Protein 6G7W (pdb70)

Nearest PDB structures (foldseek):
  6g7w-assembly1_A  TM=1.003E+00  e=2.546E-78  Homo sapiens
  6gc1-assembly3_C  TM=9.969E-01  e=1.675E-70  Homo sapiens
  6gc1-assembly2_B  TM=1.000E+00  e=5.732E-70  Homo sapiens
  6gc1-assembly1_A  TM=9.989E-01  e=3.665E-70  Homo sapiens
  6gc1-assembly4_D  TM=9.970E-01  e=3.875E-70  Homo sapiens

Structure (mmCIF, N/CA/C/O backbone):
data_6G7W
#
_entry.id   6G7W
#
_cell.length_a   52.631
_cell.length_b   46.491
_cell.length_c   70.302
_cell.angle_alpha   90.000
_cell.angle_beta   102.900
_cell.angle_gamma   90.000
#
_symmetry.space_group_name_H-M   'P 1 21 1'
#
loop_
_entity.id
_entity.type
_entity.pdbx_description
1 polymer 'NHL repeat-containing protein 2'
2 water water
#
loop_
_atom_site.group_PDB
_atom_site.id
_atom_site.type_symbol
_atom_site.label_atom_id
_atom_site.label_alt_id
_atom_site.label_comp_id
_atom_site.label_asym_id
_atom_site.label_entity_id
_atom_site.label_seq_id
_atom_site.pdbx_PDB_ins_code
_atom_site.Cartn_x
_atom_site.Cartn_y
_atom_site.Cartn_z
_atom_site.occupancy
_atom_site.B_iso_or_equiv
_atom_site.auth_seq_id
_atom_site.auth_comp_id
_atom_site.auth_asym_id
_atom_site.auth_atom_id
_atom_site.pdbx_PDB_model_num
ATOM 1 N N . HIS A 1 7 ? 32.519 43.413 12.342 1.00 67.52 219 HIS A N 1
ATOM 2 C CA . HIS A 1 7 ? 31.470 43.516 11.327 1.00 62.32 219 HIS A CA 1
ATOM 3 C C . HIS A 1 7 ? 31.995 43.055 9.977 1.00 57.37 219 HIS A C 1
ATOM 4 O O . HIS A 1 7 ? 31.391 43.340 8.942 1.00 62.68 219 HIS A O 1
ATOM 6 N N . MET A 1 8 ? 33.121 42.336 9.995 1.00 68.49 220 MET A N 1
ATOM 7 C CA . MET A 1 8 ? 33.786 41.919 8.768 1.00 57.41 220 MET A CA 1
ATOM 8 C C . MET A 1 8 ? 33.470 40.490 8.348 1.00 48.01 220 MET A C 1
ATOM 9 O O . MET A 1 8 ? 33.704 40.149 7.185 1.00 47.03 220 MET A O 1
ATOM 14 N N . SER A 1 9 ? 32.940 39.649 9.238 1.00 32.45 221 SER A N 1
ATOM 15 C CA . SER A 1 9 ? 32.461 38.349 8.789 1.00 26.33 221 SER A CA 1
ATOM 16 C C . SER A 1 9 ? 31.261 38.536 7.866 1.00 25.60 221 SER A C 1
ATOM 17 O O . SER A 1 9 ? 30.441 39.432 8.083 1.00 32.14 221 SER A O 1
ATOM 20 N N . PRO A 1 10 ? 31.115 37.687 6.845 1.00 19.53 222 PRO A N 1
ATOM 21 C CA . PRO A 1 10 ? 29.876 37.713 6.050 1.00 20.76 222 PRO A CA 1
ATOM 22 C C . PRO A 1 10 ? 28.663 37.251 6.823 1.00 18.47 222 PRO A C 1
ATOM 23 O O . PRO A 1 10 ? 27.538 37.489 6.371 1.00 17.01 222 PRO A O 1
ATOM 27 N N . LEU A 1 11 ? 28.858 36.610 7.974 1.00 15.36 223 LEU A N 1
ATOM 28 C CA . LEU A 1 11 ? 27.770 36.175 8.834 1.00 12.87 223 LEU A CA 1
ATOM 29 C C . LEU A 1 11 ? 27.598 37.140 10.007 1.00 13.37 223 LEU A C 1
ATOM 30 O O . LEU A 1 11 ? 28.544 37.811 10.434 1.00 15.68 223 LEU A O 1
ATOM 35 N N . LEU A 1 12 ? 26.361 37.196 10.527 1.00 14.15 224 LEU A N 1
ATOM 36 C CA . LEU A 1 12 ? 26.021 38.026 11.685 1.00 13.18 224 LEU A CA 1
ATOM 37 C C . LEU A 1 12 ? 25.163 37.181 12.619 1.00 15.70 224 LEU A C 1
ATOM 38 O O . LEU A 1 12 ? 24.014 36.861 12.287 1.00 13.66 224 LEU A O 1
ATOM 43 N N . PHE A 1 13 ? 25.720 36.806 13.781 1.00 15.74 225 PHE A N 1
ATOM 44 C CA . PHE A 1 13 ? 25.022 35.989 14.770 1.00 15.40 225 PHE A CA 1
ATOM 45 C C . PHE A 1 13 ? 24.317 34.772 14.164 1.00 14.03 225 PHE A C 1
ATOM 46 O O . PHE A 1 13 ? 23.143 34.526 14.459 1.00 13.46 225 PHE A O 1
ATOM 54 N N . PRO A 1 14 ? 25.013 33.983 13.336 1.00 11.72 226 PRO A N 1
ATOM 55 C CA . PRO A 1 14 ? 24.386 32.779 12.749 1.00 12.98 226 PRO A CA 1
ATOM 56 C C . PRO A 1 14 ? 23.953 31.814 13.843 1.00 12.75 226 PRO A C 1
ATOM 57 O O . PRO A 1 14 ? 24.763 31.357 14.643 1.00 14.96 226 PRO A O 1
ATOM 61 N N . GLY A 1 15 ? 22.661 31.521 13.884 1.00 11.75 227 GLY A N 1
ATOM 62 C CA . GLY A 1 15 ? 22.165 30.714 14.975 1.00 12.22 227 GLY A CA 1
ATOM 63 C C . GLY A 1 15 ? 22.213 29.223 14.752 1.00 11.14 227 GLY A C 1
ATOM 64 O O . GLY A 1 15 ? 22.284 28.486 15.731 1.00 12.04 227 GLY A O 1
ATOM 65 N N . LYS A 1 16 ? 22.124 28.753 13.500 1.00 11.58 228 LYS A N 1
ATOM 66 C CA . LYS A 1 16 ? 21.939 27.324 13.229 1.00 11.15 228 LYS A CA 1
ATOM 67 C C . LYS A 1 16 ? 22.714 26.918 11.982 1.00 14.60 228 LYS A C 1
ATOM 68 O O . LYS A 1 16 ? 22.944 27.732 11.076 1.00 12.90 228 LYS A O 1
ATOM 74 N N . VAL A 1 17 ? 23.058 25.628 11.917 1.00 11.59 229 VAL A N 1
ATOM 75 C CA . VAL A 1 17 ? 23.695 25.054 10.730 1.00 9.92 229 VAL A CA 1
ATOM 76 C C . VAL A 1 17 ? 23.251 23.602 10.609 1.00 11.93 229 VAL A C 1
ATOM 77 O O . VAL A 1 17 ? 23.097 22.897 11.614 1.00 11.62 229 VAL A O 1
ATOM 81 N N . THR A 1 18 ? 23.024 23.142 9.372 1.00 10.32 230 THR A N 1
ATOM 82 C CA . THR A 1 18 ? 22.737 21.726 9.163 1.00 12.47 230 THR A CA 1
ATOM 83 C C . THR A 1 18 ? 23.505 21.260 7.934 1.00 10.72 230 THR A C 1
ATOM 84 O O . THR A 1 18 ? 24.030 22.069 7.182 1.00 12.52 230 THR A O 1
ATOM 88 N N . VAL A 1 19 ? 23.582 19.939 7.755 1.00 12.03 231 VAL A N 1
ATOM 89 C CA . VAL A 1 19 ? 24.337 19.312 6.668 1.00 12.40 231 VAL A CA 1
ATOM 90 C C . VAL A 1 19 ? 23.388 18.498 5.788 1.00 19.89 231 VAL A C 1
ATOM 91 O O . VAL A 1 19 ? 22.572 17.712 6.290 1.00 20.92 231 VAL A O 1
ATOM 95 N N . ASP A 1 20 ? 23.510 18.667 4.478 1.00 14.87 232 ASP A N 1
ATOM 96 C CA . ASP A 1 20 ? 22.756 17.866 3.523 1.00 15.97 232 ASP A CA 1
ATOM 97 C C . ASP A 1 20 ? 23.407 16.497 3.398 1.00 20.82 232 ASP A C 1
ATOM 98 O O . ASP A 1 20 ? 24.585 16.390 3.040 1.00 24.51 232 ASP A O 1
ATOM 103 N N A GLN A 1 21 ? 22.641 15.440 3.672 0.54 17.91 233 GLN A N 1
ATOM 104 N N B GLN A 1 21 ? 22.633 15.448 3.665 0.46 18.19 233 GLN A N 1
ATOM 105 C CA A GLN A 1 21 ? 23.259 14.123 3.745 0.54 21.68 233 GLN A CA 1
ATOM 106 C CA B GLN A 1 21 ? 23.218 14.118 3.731 0.46 21.86 233 GLN A CA 1
ATOM 107 C C A GLN A 1 21 ? 23.672 13.570 2.382 0.54 25.31 233 GLN A C 1
ATOM 108 C C B GLN A 1 21 ? 23.718 13.631 2.374 0.46 24.91 233 GLN A C 1
ATOM 109 O O A GLN A 1 21 ? 24.567 12.720 2.327 0.54 27.89 233 GLN A O 1
ATOM 110 O O B GLN A 1 21 ? 24.719 12.909 2.313 0.46 27.88 233 GLN A O 1
ATOM 121 N N . VAL A 1 22 ? 23.058 14.003 1.280 1.00 23.56 234 VAL A N 1
ATOM 122 C CA . VAL A 1 22 ? 23.409 13.419 -0.011 1.00 21.42 234 VAL A CA 1
ATOM 123 C C . VAL A 1 22 ? 24.353 14.281 -0.834 1.00 20.33 234 VAL A C 1
ATOM 124 O O . VAL A 1 22 ? 24.905 13.784 -1.824 1.00 23.98 234 VAL A O 1
ATOM 128 N N . THR A 1 23 ? 24.526 15.544 -0.494 1.00 18.44 235 THR A N 1
ATOM 129 C CA . THR A 1 23 ? 25.446 16.391 -1.239 1.00 18.08 235 THR A CA 1
ATOM 130 C C . THR A 1 23 ? 26.578 16.931 -0.385 1.00 23.21 235 THR A C 1
ATOM 131 O O . THR A 1 23 ? 27.503 17.542 -0.933 1.00 17.27 235 THR A O 1
ATOM 135 N N . ASP A 1 24 ? 26.508 16.770 0.935 1.00 21.58 236 ASP A N 1
ATOM 136 C CA . ASP A 1 24 ? 27.470 17.304 1.891 1.00 20.80 236 ASP A CA 1
ATOM 137 C C . ASP A 1 24 ? 27.444 18.825 1.974 1.00 22.38 236 ASP A C 1
ATOM 138 O O . ASP A 1 24 ? 28.279 19.391 2.703 1.00 20.31 236 ASP A O 1
ATOM 143 N N . ARG A 1 25 ? 26.546 19.509 1.252 1.00 16.45 237 ARG A N 1
ATOM 144 C CA . ARG A 1 25 ? 26.399 20.952 1.405 1.00 12.09 237 ARG A CA 1
ATOM 145 C C . ARG A 1 25 ? 25.962 21.287 2.824 1.00 14.69 237 ARG A C 1
ATOM 146 O O . ARG A 1 25 ? 25.353 20.470 3.516 1.00 18.31 237 ARG A O 1
ATOM 154 N N . LEU A 1 26 ? 26.268 22.514 3.246 1.00 12.90 238 LEU A N 1
ATOM 155 C CA . LEU A 1 26 ? 25.766 23.042 4.506 1.00 14.35 238 LEU A CA 1
ATOM 156 C C . LEU A 1 26 ? 24.651 24.048 4.239 1.00 14.02 238 LEU A C 1
ATOM 157 O O . LEU A 1 26 ? 24.635 24.747 3.224 1.00 16.52 238 LEU A O 1
ATOM 162 N N . VAL A 1 27 ? 23.712 24.120 5.163 1.00 12.68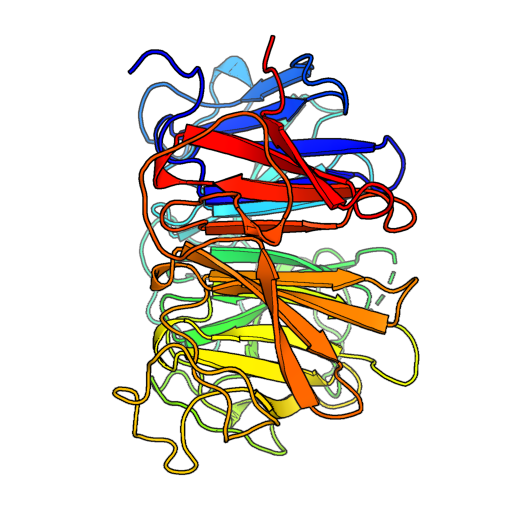 239 VAL A N 1
ATOM 163 C CA . VAL A 1 27 ? 22.732 25.198 5.186 1.00 12.93 239 VAL A CA 1
ATOM 164 C C . VAL A 1 27 ? 22.945 25.966 6.483 1.00 15.41 239 VAL A C 1
ATOM 165 O O . VAL A 1 27 ? 22.953 25.365 7.567 1.00 13.08 239 VAL A O 1
ATOM 169 N N . ILE A 1 28 ? 23.115 27.282 6.364 1.00 11.74 240 ILE A N 1
ATOM 170 C CA . ILE A 1 28 ? 23.422 28.163 7.487 1.00 14.80 240 ILE A CA 1
ATOM 171 C C . ILE A 1 28 ? 22.286 29.163 7.634 1.00 17.22 240 ILE A C 1
ATOM 172 O O . ILE A 1 28 ? 21.931 29.834 6.664 1.00 12.73 240 ILE A O 1
ATOM 177 N N . ALA A 1 29 ? 21.736 29.290 8.843 1.00 14.16 241 ALA A N 1
ATOM 178 C CA . ALA A 1 29 ? 20.803 30.382 9.133 1.00 11.58 241 ALA A CA 1
ATOM 179 C C . ALA A 1 29 ? 21.646 31.581 9.557 1.00 13.32 241 ALA A C 1
ATOM 180 O O . ALA A 1 29 ? 22.193 31.621 10.673 1.00 12.31 241 ALA A O 1
ATOM 182 N N . ASP A 1 30 ? 21.812 32.533 8.640 1.00 13.95 242 ASP A N 1
ATOM 183 C CA . ASP A 1 30 ? 22.568 33.756 8.902 1.00 13.35 242 ASP A CA 1
ATOM 184 C C . ASP A 1 30 ? 21.607 34.728 9.575 1.00 11.52 242 ASP A C 1
ATOM 185 O O . ASP A 1 30 ? 21.126 35.698 8.983 1.00 14.07 242 ASP A O 1
ATOM 190 N N . THR A 1 31 ? 21.365 34.459 10.860 1.00 13.44 243 THR A N 1
ATOM 191 C CA . THR A 1 31 ? 20.208 35.008 11.564 1.00 11.85 243 THR A CA 1
ATOM 192 C C . THR A 1 31 ? 20.191 36.530 11.525 1.00 15.50 243 THR A C 1
ATOM 193 O O . THR A 1 31 ? 19.164 37.148 11.208 1.00 17.26 243 THR A O 1
ATOM 197 N N . GLY A 1 32 ? 21.327 37.156 11.828 1.00 15.41 244 GLY A N 1
ATOM 198 C CA . GLY A 1 32 ? 21.365 38.609 11.909 1.00 14.76 244 GLY A CA 1
ATOM 199 C C . GLY A 1 32 ? 21.206 39.310 10.574 1.00 13.91 244 GLY A C 1
ATOM 200 O O . GLY A 1 32 ? 20.901 40.507 10.549 1.00 14.90 244 GLY A O 1
ATOM 201 N N . HIS A 1 33 ? 21.419 38.600 9.472 1.00 11.87 245 HIS A N 1
ATOM 202 C CA . HIS A 1 33 ? 21.220 39.146 8.137 1.00 14.82 245 HIS A CA 1
ATOM 203 C C . HIS A 1 33 ? 19.899 38.697 7.528 1.00 14.18 245 HIS A C 1
ATOM 204 O O . HIS A 1 33 ? 19.672 38.930 6.328 1.00 16.80 245 HIS A O 1
ATOM 211 N N . HIS A 1 34 ? 19.074 37.991 8.307 1.00 15.31 246 HIS A N 1
ATOM 212 C CA . HIS A 1 34 ? 17.731 37.585 7.884 1.00 16.90 246 HIS A CA 1
ATOM 213 C C . HIS A 1 34 ? 17.769 36.804 6.574 1.00 15.42 246 HIS A C 1
ATOM 214 O O . HIS A 1 34 ? 16.909 36.973 5.708 1.00 16.30 246 HIS A O 1
ATOM 221 N N . ARG A 1 35 ? 18.745 35.901 6.447 1.00 12.92 247 ARG A N 1
ATOM 222 C CA . ARG A 1 35 ? 18.927 35.156 5.206 1.00 12.66 247 ARG A CA 1
ATOM 223 C C . ARG A 1 35 ? 19.387 33.732 5.511 1.00 16.53 247 ARG A C 1
ATOM 224 O O . ARG A 1 35 ? 19.925 33.432 6.585 1.00 12.99 247 ARG A O 1
ATOM 232 N N . ILE A 1 36 ? 19.155 32.855 4.543 1.00 15.48 248 ILE A N 1
ATOM 233 C CA . ILE A 1 36 ? 19.592 31.462 4.590 1.00 12.81 248 ILE A CA 1
ATOM 234 C C . ILE A 1 36 ? 20.694 31.288 3.546 1.00 13.27 248 ILE A C 1
ATOM 235 O O . ILE A 1 36 ? 20.516 31.699 2.394 1.00 16.34 248 ILE A O 1
ATOM 240 N N . LEU A 1 37 ? 21.807 30.656 3.933 1.00 10.93 249 LEU A N 1
ATOM 241 C CA . LEU A 1 37 ? 22.903 30.342 3.012 1.00 13.05 249 LEU A CA 1
ATOM 242 C C . LEU A 1 37 ? 22.954 28.845 2.736 1.00 19.32 249 LEU A C 1
ATOM 243 O O . LEU A 1 37 ? 22.777 28.028 3.647 1.00 17.36 249 LEU A O 1
ATOM 248 N N . VAL A 1 38 ? 23.196 28.483 1.477 1.00 13.02 250 VAL A N 1
ATOM 249 C CA . VAL A 1 38 ? 23.536 27.119 1.099 1.00 13.70 250 VAL A CA 1
ATOM 250 C C . VAL A 1 38 ? 24.951 27.183 0.574 1.00 16.03 250 VAL A C 1
ATOM 251 O O . VAL A 1 38 ? 25.230 27.963 -0.338 1.00 15.40 250 VAL A O 1
ATOM 255 N N . VAL A 1 39 ? 25.855 26.394 1.162 1.00 13.93 251 VAL A N 1
ATOM 256 C CA . VAL A 1 39 ? 27.270 26.455 0.808 1.00 11.79 251 VAL A CA 1
ATOM 257 C C . VAL A 1 39 ? 27.757 25.035 0.546 1.00 14.05 251 VAL A C 1
ATOM 258 O O . VAL A 1 39 ? 27.303 24.078 1.177 1.00 15.47 251 VAL A O 1
ATOM 262 N N . TRP A 1 40 ? 28.681 24.890 -0.403 1.00 14.32 252 TRP A N 1
ATOM 263 C CA . TRP A 1 40 ? 29.389 23.626 -0.514 1.00 15.17 252 TRP A CA 1
ATOM 264 C C . TRP A 1 40 ? 30.259 23.412 0.725 1.00 14.73 252 TRP A C 1
ATOM 265 O O . TRP A 1 40 ? 30.569 24.344 1.473 1.00 16.19 252 TRP A O 1
ATOM 276 N N . LYS A 1 41 ? 30.654 22.158 0.946 1.00 18.50 253 LYS A N 1
ATOM 277 C CA . LYS A 1 41 ? 31.312 21.857 2.212 1.00 18.33 253 LYS A CA 1
ATOM 278 C C . LYS A 1 41 ? 32.654 22.557 2.361 1.00 21.90 253 LYS A C 1
ATOM 279 O O . LYS A 1 41 ? 33.171 22.619 3.491 1.00 18.56 253 LYS A O 1
ATOM 285 N N . ASN A 1 42 ? 33.219 23.099 1.273 1.00 17.16 254 ASN A N 1
ATOM 286 C CA . ASN A 1 42 ? 34.460 23.864 1.388 1.00 17.34 254 ASN A CA 1
ATOM 287 C C . ASN A 1 42 ? 34.202 25.334 1.705 1.00 20.99 254 ASN A C 1
ATOM 288 O O . ASN A 1 42 ? 35.158 26.086 1.924 1.00 21.71 254 ASN A O 1
ATOM 293 N N . GLY A 1 43 ? 32.938 25.753 1.754 1.00 18.46 255 GLY A N 1
ATOM 294 C CA . GLY A 1 43 ? 32.594 27.122 2.079 1.00 18.11 255 GLY A CA 1
ATOM 295 C C . GLY A 1 43 ? 32.135 27.966 0.906 1.00 21.80 255 GLY A C 1
ATOM 296 O O . GLY A 1 43 ? 31.771 29.133 1.117 1.00 19.67 255 GLY A O 1
ATOM 297 N N . GLN A 1 44 ? 32.133 27.428 -0.313 1.00 16.71 256 GLN A N 1
ATOM 298 C CA . GLN A 1 44 ? 31.705 28.212 -1.472 1.00 15.25 256 GLN A CA 1
ATOM 299 C C . GLN A 1 44 ? 30.193 28.374 -1.462 1.00 20.33 256 GLN A C 1
ATOM 300 O O . GLN A 1 44 ? 29.462 27.378 -1.455 1.00 15.42 256 GLN A O 1
ATOM 306 N N . ILE A 1 45 ? 29.711 29.621 -1.450 1.00 18.56 257 ILE A N 1
ATOM 307 C CA . ILE A 1 45 ? 28.267 29.835 -1.414 1.00 19.20 257 ILE A CA 1
ATOM 308 C C . ILE A 1 45 ? 27.644 29.406 -2.733 1.00 14.47 257 ILE A C 1
ATOM 309 O O . ILE A 1 45 ? 28.167 29.691 -3.821 1.00 16.48 257 ILE A O 1
ATOM 314 N N . GLN A 1 46 ? 26.527 28.692 -2.633 1.00 13.19 258 GLN A N 1
ATOM 315 C CA . GLN A 1 46 ? 25.722 28.305 -3.778 1.00 15.51 258 GLN A CA 1
ATOM 316 C C . GLN A 1 46 ? 24.443 29.115 -3.871 1.00 17.38 258 GLN A C 1
ATOM 317 O O . GLN A 1 46 ? 24.056 29.530 -4.968 1.00 16.41 258 GLN A O 1
ATOM 323 N N . TYR A 1 47 ? 23.788 29.367 -2.733 1.00 14.80 259 TYR A N 1
ATOM 324 C CA . TYR A 1 47 ? 22.609 30.222 -2.672 1.00 15.15 259 TYR A CA 1
ATOM 325 C C . TYR A 1 47 ? 22.688 31.151 -1.471 1.00 15.58 259 TYR A C 1
ATOM 326 O O . TYR A 1 47 ? 23.124 30.749 -0.396 1.00 16.96 259 TYR A O 1
ATOM 335 N N . SER A 1 48 ? 22.202 32.378 -1.644 1.00 15.90 260 SER A N 1
ATOM 336 C CA . SER A 1 48 ? 21.965 33.307 -0.541 1.00 16.42 260 SER A CA 1
ATOM 337 C C . SER A 1 48 ? 20.540 33.827 -0.705 1.00 15.31 260 SER A C 1
ATOM 338 O O . SER A 1 48 ? 20.232 34.471 -1.722 1.00 18.14 260 SER A O 1
ATOM 341 N N . ILE A 1 49 ? 19.657 33.482 0.236 1.00 14.85 261 ILE A N 1
ATOM 342 C CA . ILE A 1 49 ? 18.223 33.747 0.108 1.00 14.57 261 ILE A CA 1
ATOM 343 C C . ILE A 1 49 ? 17.766 34.606 1.279 1.00 17.81 261 ILE A C 1
ATOM 344 O O . ILE A 1 49 ? 17.807 34.161 2.435 1.00 15.60 261 ILE A O 1
ATOM 349 N N . GLY A 1 50 ? 17.291 35.811 0.978 1.00 15.45 262 GLY A N 1
ATOM 350 C CA . GLY A 1 50 ? 16.819 36.734 1.987 1.00 15.43 262 GLY A CA 1
ATOM 351 C C . GLY A 1 50 ? 17.720 37.952 2.111 1.00 19.79 262 GLY A C 1
ATOM 352 O O . GLY A 1 50 ? 18.764 38.072 1.463 1.00 18.33 262 GLY A O 1
ATOM 353 N N . GLY A 1 51 ? 17.274 38.872 2.973 1.00 15.53 263 GLY A N 1
ATOM 354 C CA . GLY A 1 51 ? 18.034 40.055 3.300 1.00 20.46 263 GLY A CA 1
ATOM 355 C C . GLY A 1 51 ? 17.625 41.264 2.484 1.00 24.36 263 GLY A C 1
ATOM 356 O O . GLY A 1 51 ? 16.893 41.161 1.496 1.00 24.96 263 GLY A O 1
ATOM 357 N N . PRO A 1 52 ? 18.096 42.451 2.888 1.00 20.82 264 PRO A N 1
ATOM 358 C CA . PRO A 1 52 ? 18.936 42.653 4.072 1.00 21.43 264 PRO A CA 1
ATOM 359 C C . PRO A 1 52 ? 18.128 42.846 5.358 1.00 21.83 264 PRO A C 1
ATOM 360 O O . PRO A 1 52 ? 18.673 42.762 6.458 1.00 19.61 264 PRO A O 1
ATOM 364 N N . ASN A 1 53 ? 16.838 43.117 5.223 1.00 20.12 265 ASN A N 1
ATOM 365 C CA . ASN A 1 53 ? 16.010 43.459 6.366 1.00 23.05 265 ASN A CA 1
ATOM 366 C C . ASN A 1 53 ? 15.019 42.353 6.679 1.00 20.68 265 ASN A C 1
ATOM 367 O O . ASN A 1 53 ? 14.793 41.456 5.859 1.00 18.64 265 ASN A O 1
ATOM 372 N N . PRO A 1 54 ? 14.432 42.361 7.877 1.00 16.63 266 PRO A N 1
ATOM 373 C CA . PRO A 1 54 ? 13.436 41.346 8.205 1.00 18.43 266 PRO A CA 1
ATOM 374 C C . PRO A 1 54 ? 12.173 41.530 7.376 1.00 16.64 266 PRO A C 1
ATOM 375 O O . PRO A 1 54 ? 11.832 42.635 6.95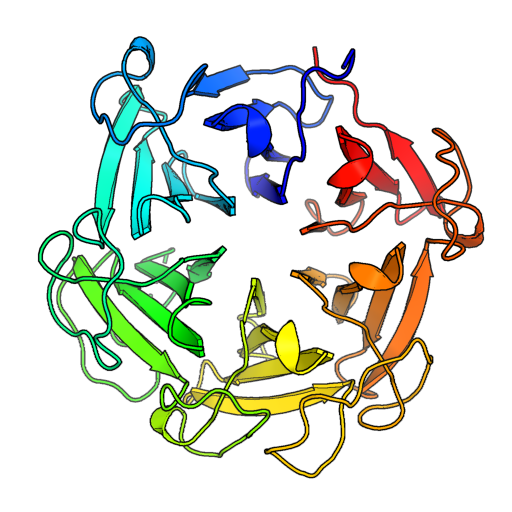1 1.00 17.51 266 PRO A O 1
ATOM 379 N N . GLY A 1 55 ? 11.517 40.410 7.109 1.00 17.60 267 GLY A N 1
ATOM 380 C CA . GLY A 1 55 ? 10.270 40.395 6.364 1.00 15.66 267 GLY A CA 1
ATOM 381 C C . GLY A 1 55 ? 9.712 38.990 6.369 1.00 17.80 267 GLY A C 1
ATOM 382 O O . GLY A 1 55 ? 10.311 38.056 6.919 1.00 17.04 267 GLY A O 1
ATOM 383 N N . ARG A 1 56 ? 8.541 38.844 5.732 1.00 16.34 268 ARG A N 1
ATOM 384 C CA . ARG A 1 56 ? 7.944 37.521 5.585 1.00 14.40 268 ARG A CA 1
ATOM 385 C C . ARG A 1 56 ? 7.524 37.252 4.143 1.00 16.76 268 ARG A C 1
ATOM 386 O O . ARG A 1 56 ? 6.513 36.575 3.904 1.00 19.97 268 ARG A O 1
ATOM 394 N N . LYS A 1 57 ? 8.255 37.788 3.159 1.00 17.47 269 LYS A N 1
ATOM 395 C CA . LYS A 1 57 ? 7.769 37.722 1.781 1.00 16.59 269 LYS A CA 1
ATOM 396 C C . LYS A 1 57 ? 8.127 36.384 1.134 1.00 16.53 269 LYS A C 1
ATOM 397 O O . LYS A 1 57 ? 9.276 35.928 1.203 1.00 15.72 269 LYS A O 1
ATOM 403 N N . ASP A 1 58 ? 7.133 35.763 0.498 1.00 19.88 270 ASP A N 1
ATOM 404 C CA . ASP A 1 58 ? 7.334 34.555 -0.287 1.00 19.32 270 ASP A CA 1
ATOM 405 C C . ASP A 1 58 ? 7.466 34.902 -1.766 1.00 24.39 270 ASP A C 1
ATOM 406 O O . ASP A 1 58 ? 7.164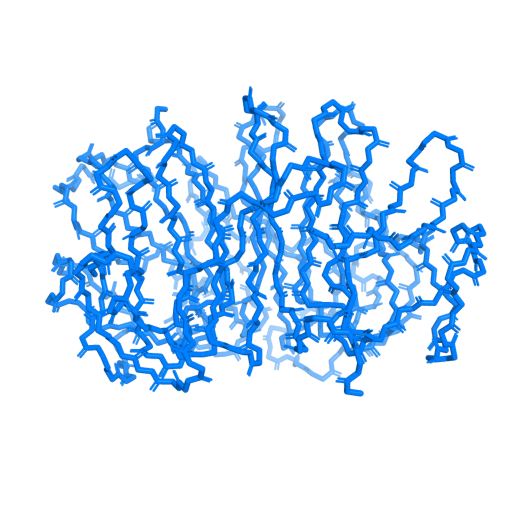 36.017 -2.206 1.00 26.91 270 ASP A O 1
ATOM 411 N N . GLY A 1 59 ? 7.869 33.905 -2.547 1.00 23.11 271 GLY A N 1
ATOM 412 C CA . GLY A 1 59 ? 7.922 34.075 -3.982 1.00 21.05 271 GLY A CA 1
ATOM 413 C C . GLY A 1 59 ? 9.251 33.618 -4.537 1.00 22.22 271 GLY A C 1
ATOM 414 O O . GLY A 1 59 ? 9.890 32.716 -3.980 1.00 22.41 271 GLY A O 1
ATOM 415 N N . ILE A 1 60 ? 9.692 34.247 -5.630 1.00 20.59 272 ILE A N 1
ATOM 416 C CA . ILE A 1 60 ? 11.005 33.898 -6.161 1.00 19.32 272 ILE A CA 1
ATOM 417 C C . ILE A 1 60 ? 12.088 34.301 -5.164 1.00 19.85 272 ILE A C 1
ATOM 418 O O . ILE A 1 60 ? 11.885 35.133 -4.268 1.00 17.90 272 ILE A O 1
ATOM 423 N N . PHE A 1 61 ? 13.258 33.672 -5.306 1.00 19.65 273 PHE A N 1
ATOM 424 C CA . PHE A 1 61 ? 14.317 33.855 -4.320 1.00 19.70 273 PHE A CA 1
ATOM 425 C C . PHE A 1 61 ? 14.672 35.329 -4.128 1.00 20.09 273 PHE A C 1
ATOM 426 O O . PHE A 1 61 ? 14.867 35.778 -2.987 1.00 17.68 273 PHE A O 1
ATOM 434 N N . SER A 1 62 ? 14.761 36.097 -5.225 1.00 19.85 274 SER A N 1
ATOM 435 C CA . SER A 1 62 ? 15.243 37.477 -5.128 1.00 19.53 274 SER A CA 1
ATOM 436 C C . SER A 1 62 ? 14.315 38.385 -4.324 1.00 25.15 274 SER A C 1
ATOM 437 O O . SER A 1 62 ? 14.765 39.422 -3.822 1.00 24.53 274 SER A O 1
ATOM 440 N N . GLU A 1 63 ? 13.038 38.044 -4.195 1.00 21.37 275 GLU A N 1
ATOM 441 C CA . GLU A 1 63 ? 12.144 38.865 -3.385 1.00 25.29 275 GLU A CA 1
ATOM 442 C C . GLU A 1 63 ? 11.833 38.270 -2.021 1.00 20.16 275 GLU A C 1
ATOM 443 O O . GLU A 1 63 ? 11.069 38.876 -1.263 1.00 24.88 275 GLU A O 1
ATOM 449 N N . SER A 1 64 ? 12.395 37.118 -1.675 1.00 17.88 276 SER A N 1
ATOM 450 C CA . SER A 1 64 ? 11.985 36.444 -0.444 1.00 14.71 276 SER A CA 1
ATOM 451 C C . SER A 1 64 ? 12.711 37.029 0.766 1.00 16.42 276 SER A C 1
ATOM 452 O O . SER A 1 64 ? 13.885 37.403 0.678 1.00 17.39 276 SER A O 1
ATOM 455 N N . THR A 1 65 ? 12.001 37.114 1.897 1.00 15.03 277 THR A N 1
ATOM 456 C CA . THR A 1 65 ? 12.589 37.615 3.140 1.00 17.24 277 THR A CA 1
ATOM 457 C C . THR A 1 65 ? 12.158 36.763 4.336 1.00 15.91 277 THR A C 1
ATOM 458 O O . THR A 1 65 ? 11.131 36.081 4.314 1.00 15.60 277 THR A O 1
ATOM 462 N N . PHE A 1 66 ? 12.980 36.822 5.389 1.00 12.98 278 PHE A N 1
ATOM 463 C CA . PHE A 1 66 ? 12.839 36.094 6.650 1.00 15.21 278 PHE A CA 1
ATOM 464 C C . PHE A 1 66 ? 13.036 37.077 7.796 1.00 12.06 278 PHE A C 1
ATOM 465 O O . PHE A 1 66 ? 13.453 38.215 7.593 1.00 15.72 278 PHE A O 1
ATOM 473 N N . ASN A 1 67 ? 12.777 36.616 9.028 1.00 14.01 279 ASN A N 1
ATOM 474 C CA . ASN A 1 67 ? 12.902 37.485 10.202 1.00 15.76 279 ASN A CA 1
ATOM 475 C C . ASN A 1 67 ? 13.608 36.711 11.318 1.00 13.55 279 ASN A C 1
ATOM 476 O O . ASN A 1 67 ? 12.971 35.953 12.060 1.00 12.33 279 ASN A O 1
ATOM 481 N N . SER A 1 68 ? 14.925 36.901 11.416 1.00 12.74 280 SER A N 1
ATOM 482 C CA . SER A 1 68 ? 15.756 36.276 12.443 1.00 13.46 280 SER A CA 1
ATOM 483 C C . SER A 1 68 ? 15.603 34.753 12.479 1.00 14.02 280 SER A C 1
ATOM 484 O O . SER A 1 68 ? 15.323 34.175 13.533 1.00 13.42 280 SER A O 1
ATOM 487 N N . PRO A 1 69 ? 15.807 34.082 11.343 1.00 13.83 281 PRO A N 1
ATOM 488 C CA . PRO A 1 69 ? 15.559 32.648 11.273 1.00 11.35 281 PRO A CA 1
ATOM 489 C C . PRO A 1 69 ? 16.563 31.861 12.089 1.00 11.36 281 PRO A C 1
ATOM 490 O O . PRO A 1 69 ? 17.715 32.266 12.255 1.00 12.52 281 PRO A O 1
ATOM 494 N N . GLN A 1 70 ? 16.096 30.721 12.612 1.00 13.02 282 GLN A N 1
ATOM 495 C CA . GLN A 1 70 ? 16.949 29.811 13.366 1.00 10.15 282 GLN A CA 1
ATOM 496 C C . GLN A 1 70 ? 16.992 28.466 12.659 1.00 13.41 282 GLN A C 1
ATOM 497 O O . GLN A 1 70 ? 17.711 28.312 11.660 1.00 11.77 282 GLN A O 1
ATOM 503 N N . GLY A 1 71 ? 16.282 27.454 13.158 1.00 12.90 283 GLY A N 1
ATOM 504 C CA . GLY A 1 71 ? 16.367 26.096 12.629 1.00 11.77 283 GLY A CA 1
ATOM 505 C C . GLY A 1 71 ? 16.294 25.950 11.117 1.00 13.03 283 GLY A C 1
ATOM 506 O O . GLY A 1 71 ? 15.437 26.568 10.470 1.00 13.15 283 GLY A O 1
ATOM 507 N N . VAL A 1 72 ? 17.201 25.141 10.550 1.00 10.90 284 VAL A N 1
ATOM 508 C CA . VAL A 1 72 ? 17.216 24.807 9.128 1.00 12.17 284 VAL A CA 1
ATOM 509 C C . VAL A 1 72 ? 17.333 23.294 9.003 1.00 15.18 284 VAL A C 1
ATOM 510 O O . VAL A 1 72 ? 18.099 22.661 9.736 1.00 13.17 284 VAL A O 1
ATOM 514 N N . ALA A 1 73 ? 16.568 22.707 8.080 1.00 10.15 285 ALA A N 1
ATOM 515 C CA . ALA A 1 73 ? 16.652 21.271 7.807 1.00 12.74 285 ALA A CA 1
ATOM 516 C C . ALA A 1 73 ? 16.544 21.087 6.306 1.00 11.32 285 ALA A C 1
ATOM 517 O O . ALA A 1 73 ? 15.766 21.795 5.671 1.00 14.74 285 ALA A O 1
ATOM 519 N N . ILE A 1 74 ? 17.287 20.149 5.739 1.00 13.82 286 ILE A N 1
ATOM 520 C CA . ILE A 1 74 ? 17.313 19.990 4.283 1.00 11.72 286 ILE A CA 1
ATOM 521 C C . ILE A 1 74 ? 17.158 18.523 3.928 1.00 16.36 286 ILE A C 1
ATOM 522 O O . ILE A 1 74 ? 17.753 17.649 4.566 1.00 15.30 286 ILE A O 1
ATOM 527 N N . MET A 1 75 ? 16.328 18.248 2.915 1.00 15.65 287 MET A N 1
ATOM 528 C CA . MET A 1 75 ? 16.251 16.906 2.357 1.00 14.92 287 MET A CA 1
ATOM 529 C C . MET A 1 75 ? 15.727 17.017 0.938 1.00 19.81 287 MET A C 1
ATOM 530 O O . MET A 1 75 ? 14.695 17.658 0.712 1.00 21.40 287 MET A O 1
ATOM 535 N N . ASN A 1 76 ? 16.443 16.409 -0.006 1.00 22.42 288 ASN A N 1
ATOM 536 C CA . ASN A 1 76 ? 15.969 16.296 -1.390 1.00 32.31 288 ASN A CA 1
ATOM 537 C C . ASN A 1 76 ? 15.703 17.681 -1.991 1.00 29.80 288 ASN A C 1
ATOM 538 O O . ASN A 1 76 ? 14.651 17.934 -2.585 1.00 31.33 288 ASN A O 1
ATOM 543 N N . ASN A 1 77 ? 16.651 18.599 -1.780 1.00 22.89 289 ASN A N 1
ATOM 544 C CA . ASN A 1 77 ? 16.597 19.967 -2.307 1.00 21.90 289 ASN A CA 1
ATOM 545 C C . ASN A 1 77 ? 15.430 20.795 -1.781 1.00 21.29 289 ASN A C 1
ATOM 546 O O . ASN A 1 77 ? 15.069 21.803 -2.406 1.00 22.55 289 ASN A O 1
ATOM 551 N N . ILE A 1 78 ? 14.825 20.411 -0.657 1.00 16.29 290 ILE A N 1
ATOM 552 C CA . ILE A 1 78 ? 13.850 21.239 0.045 1.00 14.44 290 ILE A CA 1
ATOM 553 C C . ILE A 1 78 ? 14.429 21.597 1.404 1.00 15.82 290 ILE A C 1
ATOM 554 O O . ILE A 1 78 ? 14.850 20.711 2.149 1.00 18.39 290 ILE A O 1
ATOM 559 N N . ILE A 1 79 ? 14.417 22.883 1.737 1.00 13.45 291 ILE A N 1
ATOM 560 C CA . ILE A 1 79 ? 14.856 23.364 3.040 1.00 13.32 291 ILE A CA 1
ATOM 561 C C . ILE A 1 79 ? 13.639 23.862 3.813 1.00 15.26 291 ILE A C 1
ATOM 562 O O . ILE A 1 79 ? 12.863 24.672 3.295 1.00 17.31 291 ILE A O 1
ATOM 567 N N . TYR A 1 80 ? 13.484 23.411 5.056 1.00 14.33 292 TYR A N 1
ATOM 568 C CA . TYR A 1 80 ? 12.507 24.010 5.961 1.00 12.16 292 TYR A CA 1
ATOM 569 C C . TYR A 1 80 ? 13.206 24.916 6.963 1.00 13.38 292 TYR A C 1
ATOM 570 O O . TYR A 1 80 ? 14.314 24.611 7.439 1.00 12.78 292 TYR A O 1
ATOM 579 N N . VAL A 1 81 ? 12.565 26.047 7.268 1.00 12.71 293 VAL A N 1
ATOM 580 C CA . VAL A 1 81 ? 13.168 27.095 8.093 1.00 11.33 293 VAL A CA 1
ATOM 581 C C . VAL A 1 81 ? 12.244 27.387 9.267 1.00 13.22 293 VAL A C 1
ATOM 582 O O . VAL A 1 81 ? 11.074 27.741 9.056 1.00 13.41 293 VAL A O 1
ATOM 586 N N . ALA A 1 82 ? 12.763 27.261 10.489 1.00 11.78 294 ALA A N 1
ATOM 587 C CA . ALA A 1 82 ? 12.109 27.865 11.658 1.00 10.84 294 ALA A CA 1
ATOM 588 C C . ALA A 1 82 ? 12.357 29.366 11.589 1.00 14.25 294 ALA A C 1
ATOM 589 O O . ALA A 1 82 ? 13.426 29.852 11.982 1.00 13.44 294 ALA A O 1
ATOM 591 N N . ASP A 1 83 ? 11.379 30.103 11.043 1.00 11.23 295 ASP A N 1
ATOM 592 C CA . ASP A 1 83 ? 11.503 31.540 10.788 1.00 11.75 295 ASP A CA 1
ATOM 593 C C . ASP A 1 83 ? 11.029 32.259 12.051 1.00 11.85 295 ASP A C 1
ATOM 594 O O . ASP A 1 83 ? 9.944 32.827 12.114 1.00 14.16 295 ASP A O 1
ATOM 599 N N . THR A 1 84 ? 11.894 32.244 13.064 1.00 11.00 296 THR A N 1
ATOM 600 C CA . THR A 1 84 ? 11.471 32.351 14.461 1.00 14.21 296 THR A CA 1
ATOM 601 C C . THR A 1 84 ? 10.641 33.596 14.732 1.00 14.69 296 THR A C 1
ATOM 602 O O . THR A 1 84 ? 9.545 33.517 15.304 1.00 15.21 296 THR A O 1
ATOM 606 N N A GLU A 1 85 ? 11.159 34.765 14.358 0.51 14.38 297 GLU A N 1
ATOM 607 N N B GLU A 1 85 ? 11.138 34.760 14.338 0.49 14.22 297 GLU A N 1
ATOM 608 C CA A GLU A 1 85 ? 10.497 36.003 14.736 0.51 15.02 297 GLU A CA 1
ATOM 609 C CA B GLU A 1 85 ? 10.484 36.000 14.728 0.49 15.04 297 GLU A CA 1
ATOM 610 C C A GLU A 1 85 ? 9.275 36.302 13.879 0.51 14.45 297 GLU A C 1
ATOM 611 C C B GLU A 1 85 ? 9.352 36.392 13.790 0.49 13.83 297 GLU A C 1
ATOM 612 O O A GLU A 1 85 ? 8.490 37.181 14.248 0.51 16.36 297 GLU A O 1
ATOM 613 O O B GLU A 1 85 ? 8.715 37.424 14.009 0.49 15.91 297 GLU A O 1
ATOM 624 N N . ASN A 1 86 ? 9.083 35.585 12.769 1.00 15.13 298 ASN A N 1
ATOM 625 C CA . ASN A 1 86 ? 7.819 35.648 12.051 1.00 16.15 298 ASN A CA 1
ATOM 626 C C . ASN A 1 86 ? 6.803 34.651 12.589 1.00 14.33 298 ASN A C 1
ATOM 627 O O . ASN A 1 86 ? 5.643 34.679 12.161 1.00 14.45 298 ASN A O 1
ATOM 632 N N . HIS A 1 87 ? 7.224 33.747 13.479 1.00 16.67 299 HIS A N 1
ATOM 633 C CA . HIS A 1 87 ? 6.360 32.664 13.957 1.00 16.55 299 HIS A CA 1
ATOM 634 C C . HIS A 1 87 ? 5.789 31.860 12.794 1.00 15.37 299 HIS A C 1
ATOM 635 O O . HIS A 1 87 ? 4.585 31.574 12.723 1.00 15.88 299 HIS A O 1
ATOM 642 N N . LEU A 1 88 ? 6.683 31.490 11.879 1.00 12.83 300 LEU A N 1
ATOM 643 C CA . LEU A 1 88 ? 6.357 30.750 10.666 1.00 12.71 300 LEU A CA 1
ATOM 644 C C . LEU A 1 88 ? 7.325 29.595 10.497 1.00 11.98 300 LEU A C 1
ATOM 645 O O . LEU A 1 88 ? 8.478 29.675 10.921 1.00 12.63 300 LEU A O 1
ATOM 650 N N . ILE A 1 89 ? 6.865 28.536 9.832 1.00 15.42 301 ILE A N 1
ATOM 651 C CA . ILE A 1 89 ? 7.763 27.583 9.178 1.00 14.34 301 ILE A CA 1
ATOM 652 C C . ILE A 1 89 ? 7.748 27.926 7.697 1.00 15.16 301 ILE A C 1
ATOM 653 O O . ILE A 1 89 ? 6.674 28.051 7.104 1.00 12.61 301 ILE A O 1
ATOM 658 N N . ARG A 1 90 ? 8.923 28.110 7.106 1.00 13.32 302 ARG A N 1
ATOM 659 C CA . ARG A 1 90 ? 9.016 28.438 5.690 1.00 12.92 302 ARG A CA 1
ATOM 660 C C . ARG A 1 90 ? 9.610 27.255 4.941 1.00 13.53 302 ARG A C 1
ATOM 661 O O . ARG A 1 90 ? 10.343 26.441 5.513 1.00 14.47 302 ARG A O 1
ATOM 669 N N . LYS A 1 91 ? 9.308 27.187 3.649 1.00 13.31 303 LYS A N 1
ATOM 670 C CA . LYS A 1 91 ? 9.804 26.146 2.754 1.00 14.44 303 LYS A CA 1
ATOM 671 C C . LYS A 1 91 ? 10.584 26.810 1.629 1.00 17.07 303 LYS A C 1
ATOM 672 O O . LYS A 1 91 ? 10.046 27.656 0.899 1.00 15.39 303 LYS A O 1
ATOM 678 N N . ILE A 1 92 ? 11.841 26.418 1.485 1.00 14.55 304 ILE A N 1
ATOM 679 C CA . ILE A 1 92 ? 12.693 26.845 0.373 1.00 15.84 304 ILE A CA 1
ATOM 680 C C . ILE A 1 92 ? 12.805 25.669 -0.586 1.00 15.32 304 ILE A C 1
ATOM 681 O O . ILE A 1 92 ? 13.407 24.640 -0.258 1.00 15.38 304 ILE A O 1
ATOM 686 N N . ASP A 1 93 ? 12.257 25.816 -1.792 1.00 14.98 305 ASP A N 1
ATOM 687 C CA . ASP A 1 93 ? 12.306 24.773 -2.803 1.00 19.51 305 ASP A CA 1
ATOM 688 C C . ASP A 1 93 ? 13.416 25.120 -3.790 1.00 20.79 305 ASP A C 1
ATOM 689 O O . ASP A 1 93 ? 13.241 26.000 -4.636 1.00 19.85 305 ASP A O 1
ATOM 694 N N . LEU A 1 94 ? 14.547 24.409 -3.707 1.00 20.11 306 LEU A N 1
ATOM 695 C CA . LEU A 1 94 ? 15.706 24.796 -4.510 1.00 17.94 306 LEU A CA 1
ATOM 696 C C . LEU A 1 94 ? 15.482 24.523 -5.988 1.00 26.57 306 LEU A C 1
ATOM 697 O O . LEU A 1 94 ? 16.008 25.254 -6.836 1.00 31.05 306 LEU A O 1
ATOM 702 N N . GLU A 1 95 ? 14.701 23.494 -6.318 1.00 25.95 307 GLU A N 1
ATOM 703 C CA . GLU A 1 95 ? 14.433 23.209 -7.721 1.00 30.15 307 GLU A CA 1
ATOM 704 C C . GLU A 1 95 ? 13.638 24.343 -8.362 1.00 30.41 307 GLU A C 1
ATOM 705 O O . GLU A 1 95 ? 14.049 24.904 -9.384 1.00 32.57 307 GLU A O 1
ATOM 711 N N . ALA A 1 96 ? 12.511 24.713 -7.749 1.00 28.47 308 ALA A N 1
ATOM 712 C CA . ALA A 1 96 ? 11.645 25.778 -8.239 1.00 31.51 308 ALA A CA 1
ATOM 713 C C . ALA A 1 96 ? 12.174 27.178 -7.939 1.00 30.61 308 ALA A C 1
ATOM 714 O O . ALA A 1 96 ? 11.627 28.151 -8.475 1.00 29.91 308 ALA A O 1
ATOM 716 N N . GLU A 1 97 ? 13.218 27.295 -7.119 1.00 23.15 309 GLU A N 1
ATOM 717 C CA . GLU A 1 97 ? 13.716 28.577 -6.599 1.00 26.09 309 GLU A CA 1
ATOM 718 C C . GLU A 1 97 ? 12.560 29.465 -6.116 1.00 25.05 309 GLU A C 1
ATOM 719 O O . GLU A 1 97 ? 12.391 30.616 -6.533 1.00 23.58 309 GLU A O 1
ATOM 725 N N . LYS A 1 98 ? 11.747 28.899 -5.223 1.00 21.04 310 LYS A N 1
ATOM 726 C CA . LYS A 1 98 ? 10.614 29.590 -4.613 1.00 20.25 310 LYS A CA 1
ATOM 727 C C . LYS A 1 98 ? 10.637 29.393 -3.105 1.00 18.87 310 LYS A C 1
ATOM 728 O O . LYS A 1 98 ? 10.890 28.284 -2.621 1.00 22.66 310 LYS A O 1
ATOM 734 N N . VAL A 1 99 ? 10.327 30.460 -2.356 1.00 13.85 311 VAL A N 1
ATOM 735 C CA . VAL A 1 99 ? 10.072 30.345 -0.925 1.00 12.43 311 VAL A CA 1
ATOM 736 C C . VAL A 1 99 ? 8.571 30.388 -0.669 1.00 18.67 311 VAL A C 1
ATOM 737 O O . VAL A 1 99 ? 7.844 31.167 -1.300 1.00 21.81 311 VAL A O 1
ATOM 741 N N . SER A 1 100 ? 8.096 29.539 0.247 1.00 15.85 312 SER A N 1
ATOM 742 C CA . SER A 1 100 ? 6.678 29.514 0.598 1.00 14.51 312 SER A CA 1
ATOM 743 C C . SER A 1 100 ? 6.538 29.369 2.110 1.00 16.42 312 SER A C 1
ATOM 744 O O . SER A 1 100 ? 7.517 29.186 2.844 1.00 16.11 312 SER A O 1
ATOM 747 N N . THR A 1 101 ? 5.297 29.503 2.588 1.00 15.86 313 THR A N 1
ATOM 748 C CA . THR A 1 101 ? 5.000 29.416 4.016 1.00 16.30 313 THR A CA 1
ATOM 749 C C . THR A 1 101 ? 4.106 28.207 4.256 1.00 16.31 313 THR A C 1
ATOM 750 O O . THR A 1 101 ? 3.038 28.083 3.628 1.00 18.15 313 THR A O 1
ATOM 754 N N . VAL A 1 102 ? 4.545 27.317 5.146 1.00 14.08 314 VAL A N 1
ATOM 755 C CA . VAL A 1 102 ? 3.874 26.037 5.350 1.00 14.41 314 VAL A CA 1
ATOM 756 C C . VAL A 1 102 ? 3.262 25.890 6.732 1.00 17.32 314 VAL A C 1
ATOM 757 O O . VAL A 1 102 ? 2.515 24.921 6.945 1.00 17.02 314 VAL A O 1
ATOM 761 N N . ALA A 1 103 ? 3.538 26.800 7.672 1.00 14.86 315 ALA A N 1
ATOM 762 C CA . ALA A 1 103 ? 2.844 26.776 8.957 1.00 16.62 315 ALA A CA 1
ATOM 763 C C . ALA A 1 103 ? 2.997 28.125 9.661 1.00 17.79 315 ALA A C 1
ATOM 764 O O . ALA A 1 103 ? 3.993 28.830 9.473 1.00 14.59 315 ALA A O 1
ATOM 766 N N . GLY A 1 104 ? 2.006 28.464 10.487 1.00 17.36 316 GLY A N 1
ATOM 767 C CA . GLY A 1 104 ? 2.008 29.725 11.204 1.00 17.61 316 GLY A CA 1
ATOM 768 C C . GLY A 1 104 ? 1.248 30.819 10.468 1.00 17.06 316 GLY A C 1
ATOM 769 O O . GLY A 1 104 ? 1.012 30.757 9.255 1.00 14.27 316 GLY A O 1
ATOM 770 N N . ILE A 1 105 ? 0.863 31.851 11.231 1.00 16.47 317 ILE A N 1
ATOM 771 C CA . ILE A 1 105 ? 0.033 32.943 10.734 1.00 19.55 317 ILE A CA 1
ATOM 772 C C . ILE A 1 105 ? 0.761 34.281 10.747 1.00 19.85 317 ILE A C 1
ATOM 773 O O . ILE A 1 105 ? 0.135 35.325 10.536 1.00 21.78 317 ILE A O 1
ATOM 778 N N . GLY A 1 106 ? 2.059 34.281 11.039 1.00 20.37 318 GLY A N 1
ATOM 779 C CA . GLY A 1 106 ? 2.859 35.492 10.996 1.00 23.24 318 GLY A CA 1
ATOM 780 C C . GLY A 1 106 ? 2.876 36.307 12.277 1.00 24.01 318 GLY A C 1
ATOM 781 O O . GLY A 1 106 ? 3.571 37.330 12.328 1.00 24.64 318 GLY A O 1
ATOM 782 N N . ILE A 1 107 ? 2.101 35.919 13.285 1.00 20.40 319 ILE A N 1
ATOM 783 C CA . ILE A 1 107 ? 2.168 36.517 14.610 1.00 22.70 319 ILE A CA 1
ATOM 784 C C . ILE A 1 107 ? 2.264 35.402 15.641 1.00 22.61 319 ILE A C 1
ATOM 785 O O . ILE A 1 107 ? 1.968 34.237 15.369 1.00 21.41 319 ILE A O 1
ATOM 790 N N . GLN A 1 108 ? 2.652 35.785 16.853 1.00 18.46 320 GLN A N 1
ATOM 791 C CA . GLN A 1 108 ? 2.913 34.805 17.898 1.00 17.13 320 GLN A CA 1
ATOM 792 C C . GLN A 1 108 ? 1.602 34.199 18.404 1.00 18.27 320 GLN A C 1
ATOM 793 O O . GLN A 1 108 ? 0.759 34.899 18.988 1.00 25.14 320 GLN A O 1
ATOM 799 N N . GLY A 1 109 ? 1.436 32.899 18.200 1.00 18.75 321 GLY A N 1
ATOM 800 C CA . GLY A 1 109 ? 0.277 32.217 18.734 1.00 16.93 321 GLY A CA 1
ATOM 801 C C . GLY A 1 109 ? 0.447 31.857 20.204 1.00 21.33 321 GLY A C 1
ATOM 802 O O . GLY A 1 109 ? 1.542 31.892 20.766 1.00 20.64 321 GLY A O 1
ATOM 803 N N . THR A 1 110 ? -0.677 31.500 20.818 1.00 17.57 322 THR A N 1
ATOM 804 C CA . THR A 1 110 ? -0.724 31.008 22.193 1.00 20.79 322 THR A CA 1
ATOM 805 C C . THR A 1 110 ? -1.385 29.637 22.274 1.00 24.90 322 THR A C 1
ATOM 806 O O . THR A 1 110 ? -1.666 29.152 23.376 1.00 25.41 322 THR A O 1
ATOM 810 N N . ASP A 1 111 ? -1.634 29.011 21.126 1.00 18.39 323 ASP A N 1
ATOM 811 C CA . ASP A 1 111 ? -2.304 27.723 21.034 1.00 17.63 323 ASP A CA 1
ATOM 812 C C . ASP A 1 111 ? -1.350 26.628 21.500 1.00 21.26 323 ASP A C 1
ATOM 813 O O . ASP A 1 111 ? -0.285 26.436 20.893 1.00 21.81 323 ASP A O 1
ATOM 818 N N . LYS A 1 112 ? -1.710 25.921 22.577 1.00 16.82 324 LYS A N 1
ATOM 819 C CA . LYS A 1 112 ? -0.841 24.868 23.100 1.00 16.04 324 LYS A CA 1
ATOM 820 C C . LYS A 1 112 ? -1.196 23.492 22.558 1.00 21.52 324 LYS A C 1
ATOM 821 O O . LYS A 1 112 ? -0.585 22.504 22.977 1.00 18.40 324 LYS A O 1
ATOM 827 N N . GLU A 1 113 ? -2.156 23.405 21.624 1.00 17.72 325 GLU A N 1
ATOM 828 C CA . GLU A 1 113 ? -2.564 22.110 21.083 1.00 20.23 325 GLU A CA 1
ATOM 829 C C . GLU A 1 113 ? -2.360 21.988 19.585 1.00 18.73 325 GLU A C 1
ATOM 830 O O . GLU A 1 113 ? -1.890 20.941 19.122 1.00 16.57 325 GLU A O 1
ATOM 836 N N . GLY A 1 114 ? -2.708 23.025 18.817 1.00 15.86 326 GLY A N 1
ATOM 837 C CA . GLY A 1 114 ? -2.643 22.916 17.353 1.00 15.18 326 GLY A CA 1
ATOM 838 C C . GLY A 1 114 ? -3.713 21.979 16.786 1.00 15.29 326 GLY A C 1
ATOM 839 O O . GLY A 1 114 ? -4.775 21.746 17.376 1.00 16.93 326 GLY A O 1
ATOM 840 N N . GLY A 1 115 ? -3.430 21.455 15.587 1.00 16.80 327 GLY A N 1
ATOM 841 C CA . GLY A 1 115 ? -4.363 20.573 14.904 1.00 15.51 327 GLY A CA 1
ATOM 842 C C . GLY A 1 115 ? -4.933 21.118 13.605 1.00 15.82 327 GLY A C 1
ATOM 843 O O . GLY A 1 115 ? -5.584 20.364 12.864 1.00 16.84 327 GLY A O 1
ATOM 844 N N . ALA A 1 116 ? -4.723 22.400 13.312 1.00 18.26 328 ALA A N 1
ATOM 845 C CA . ALA A 1 116 ? -5.157 22.963 12.045 1.00 18.13 328 ALA A CA 1
ATOM 846 C C . ALA A 1 116 ? -4.067 22.737 11.006 1.00 17.78 328 ALA A C 1
ATOM 847 O O . ALA A 1 116 ? -2.966 22.279 11.317 1.00 17.27 328 ALA A O 1
ATOM 849 N N . LYS A 1 117 ? -4.370 23.069 9.765 1.00 19.31 329 LYS A N 1
ATOM 850 C CA . LYS A 1 117 ? -3.417 22.842 8.684 1.00 19.06 329 LYS A CA 1
ATOM 851 C C . LYS A 1 117 ? -2.696 24.131 8.335 1.00 18.58 329 LYS A C 1
ATOM 852 O O . LYS A 1 117 ? -3.340 25.171 8.131 1.00 22.23 329 LYS A O 1
ATOM 858 N N . GLY A 1 118 ? -1.367 24.048 8.256 1.00 16.86 330 GLY A N 1
ATOM 859 C CA . GLY A 1 118 ? -0.600 25.013 7.479 1.00 19.98 330 GLY A CA 1
ATOM 860 C C . GLY A 1 118 ? -0.739 26.412 8.017 1.00 18.88 330 GLY A C 1
ATOM 861 O O . GLY A 1 118 ? -0.502 26.667 9.205 1.00 15.66 330 GLY A O 1
ATOM 862 N N . GLU A 1 119 ? -1.138 27.334 7.136 1.00 16.62 331 GLU A N 1
ATOM 863 C CA . GLU A 1 119 ? -1.210 28.735 7.505 1.00 16.46 331 GLU A CA 1
ATOM 864 C C . GLU A 1 119 ? -2.468 29.059 8.278 1.00 18.27 331 GLU A C 1
ATOM 865 O O . GLU A 1 119 ? -2.700 30.233 8.567 1.00 23.10 331 GLU A O 1
ATOM 871 N N . GLN A 1 120 ? -3.286 28.058 8.603 1.00 18.41 332 GLN A N 1
ATOM 872 C CA . GLN A 1 120 ? -4.380 28.221 9.550 1.00 17.83 332 GLN A CA 1
ATOM 873 C C . GLN A 1 120 ? -3.951 27.994 10.985 1.00 19.63 332 GLN A C 1
ATOM 874 O O . GLN A 1 120 ? -4.758 28.224 11.890 1.00 18.39 332 GLN A O 1
ATOM 880 N N . GLN A 1 121 ? -2.717 27.541 11.218 1.00 16.10 333 GLN A N 1
ATOM 881 C CA . GLN A 1 121 ? -2.309 27.131 12.560 1.00 17.32 333 GLN A CA 1
ATOM 882 C C . GLN A 1 121 ? -1.297 28.099 13.156 1.00 14.12 333 GLN A C 1
ATOM 883 O O . GLN A 1 121 ? -0.141 28.135 12.699 1.00 14.80 333 GLN A O 1
ATOM 889 N N . PRO A 1 122 ? -1.661 28.870 14.190 1.00 19.45 334 PRO A N 1
ATOM 890 C CA . PRO A 1 122 ? -0.684 29.769 14.823 1.00 15.94 334 PRO A CA 1
ATOM 891 C C . PRO A 1 122 ? 0.348 28.986 15.609 1.00 14.91 334 PRO A C 1
ATOM 892 O O . PRO A 1 122 ? 0.038 27.980 16.254 1.00 17.71 334 PRO A O 1
ATOM 896 N N . ILE A 1 123 ? 1.598 29.453 15.556 1.00 13.44 335 ILE A N 1
ATOM 897 C CA . ILE A 1 123 ? 2.697 28.818 16.274 1.00 12.90 335 ILE A CA 1
ATOM 898 C C . ILE A 1 123 ? 3.491 29.911 16.987 1.00 14.90 335 ILE A C 1
ATOM 899 O O . ILE A 1 123 ? 3.212 31.096 16.824 1.00 16.44 335 ILE A O 1
ATOM 904 N N . SER A 1 124 ? 4.494 29.511 17.781 1.00 13.46 336 SER A N 1
ATOM 905 C CA . SER A 1 124 ? 5.136 30.456 18.693 1.00 12.14 336 SER A CA 1
ATOM 906 C C . SER A 1 124 ? 6.636 30.194 18.741 1.00 14.24 336 SER A C 1
ATOM 907 O O . SER A 1 124 ? 7.063 29.188 19.318 1.00 13.69 336 SER A O 1
ATOM 910 N N . SER A 1 125 ? 7.413 31.111 18.161 1.00 14.70 337 SER A N 1
ATOM 911 C CA . SER A 1 125 ? 8.874 31.063 18.188 1.00 14.70 337 SER A CA 1
ATOM 912 C C . SER A 1 125 ? 9.425 29.668 17.880 1.00 13.67 337 SER A C 1
ATOM 913 O O . SER A 1 125 ? 10.126 29.078 18.710 1.00 12.51 337 SER A O 1
ATOM 916 N N . PRO A 1 126 ? 9.133 29.125 16.701 1.00 11.03 338 PRO A N 1
ATOM 917 C CA . PRO A 1 126 ? 9.811 27.896 16.284 1.00 11.72 338 PRO A CA 1
ATOM 918 C C . PRO A 1 126 ? 11.305 28.168 16.250 1.00 12.92 338 PRO A C 1
ATOM 919 O O . PRO A 1 126 ? 11.740 29.208 15.752 1.00 15.19 338 PRO A O 1
ATOM 923 N N . TRP A 1 127 ? 12.082 27.254 16.833 1.00 9.91 339 TRP A N 1
ATOM 924 C CA . TRP A 1 127 ? 13.522 27.468 16.986 1.00 10.24 339 TRP A CA 1
ATOM 925 C C . TRP A 1 127 ? 14.390 26.404 16.315 1.00 14.44 339 TRP A C 1
ATOM 926 O O . TRP A 1 127 ? 15.508 26.717 15.888 1.00 14.76 339 TRP A O 1
ATOM 937 N N . ASP A 1 128 ? 13.936 25.161 16.225 1.00 11.77 340 ASP A N 1
ATOM 938 C CA . ASP A 1 128 ? 14.692 24.170 15.476 1.00 12.59 340 ASP A CA 1
ATOM 939 C C . ASP A 1 128 ? 13.724 23.252 14.768 1.00 15.58 340 ASP A C 1
ATOM 940 O O . ASP A 1 128 ? 12.560 23.118 15.160 1.00 12.41 340 ASP A O 1
ATOM 945 N N . VAL A 1 129 ? 14.218 22.644 13.693 1.00 13.18 341 VAL A N 1
ATOM 946 C CA . VAL A 1 129 ? 13.442 21.716 12.880 1.00 10.74 341 VAL A CA 1
ATOM 947 C C . VAL A 1 129 ? 14.359 20.601 12.405 1.00 13.21 341 VAL A C 1
ATOM 948 O O . VAL A 1 129 ? 15.537 20.834 12.112 1.00 13.90 341 VAL A O 1
ATOM 952 N N . VAL A 1 130 ? 13.821 19.383 12.347 1.00 11.11 342 VAL A N 1
ATOM 953 C CA . VAL A 1 130 ? 14.491 18.240 11.737 1.00 10.54 342 VAL A CA 1
ATOM 954 C C . VAL A 1 130 ? 13.449 17.405 11.006 1.00 14.62 342 VAL A C 1
ATOM 955 O O . VAL A 1 130 ? 12.289 17.320 11.425 1.00 16.01 342 VAL A O 1
ATOM 959 N N . PHE A 1 131 ? 13.883 16.761 9.920 1.00 13.66 343 PHE A N 1
ATOM 960 C CA . PHE A 1 131 ? 13.035 15.792 9.239 1.00 15.51 343 PHE A CA 1
ATOM 961 C C . PHE A 1 131 ? 12.881 14.508 10.047 1.00 18.89 343 PHE A C 1
ATOM 962 O O . PHE A 1 131 ? 13.830 14.020 10.665 1.00 23.64 343 PHE A O 1
ATOM 970 N N . GLY A 1 132 ? 11.682 13.928 9.997 1.00 16.00 344 GLY A N 1
ATOM 971 C CA . GLY A 1 132 ? 11.448 12.586 10.499 1.00 21.15 344 GLY A CA 1
ATOM 972 C C . GLY A 1 132 ? 10.675 11.742 9.495 1.00 31.91 344 GLY A C 1
ATOM 973 O O . GLY A 1 132 ? 10.350 12.192 8.395 1.00 26.09 344 GLY A O 1
ATOM 974 N N . THR A 1 133 ? 10.367 10.513 9.912 1.00 38.55 345 THR A N 1
ATOM 975 C CA . THR A 1 133 ? 9.641 9.563 9.070 1.00 41.10 345 THR A CA 1
ATOM 976 C C . THR A 1 133 ? 8.583 8.856 9.903 1.00 48.25 345 THR A C 1
ATOM 977 O O . THR A 1 133 ? 8.913 8.224 10.912 1.00 49.80 345 THR A O 1
ATOM 981 N N . SER A 1 134 ? 7.325 8.942 9.474 1.00 47.36 346 SER A N 1
ATOM 982 C CA . SER A 1 134 ? 6.245 8.195 10.115 1.00 50.13 346 SER A CA 1
ATOM 983 C C . SER A 1 134 ? 6.155 6.772 9.549 1.00 53.16 346 SER A C 1
ATOM 984 O O . SER A 1 134 ? 6.656 5.816 10.142 1.00 51.60 346 SER A O 1
ATOM 987 N N . ARG A 1 140 ? 10.950 8.494 4.752 1.00 67.44 352 ARG A N 1
ATOM 988 C CA . ARG A 1 140 ? 10.680 9.194 3.505 1.00 61.46 352 ARG A CA 1
ATOM 989 C C . ARG A 1 140 ? 10.637 10.699 3.752 1.00 51.75 352 ARG A C 1
ATOM 990 O O . ARG A 1 140 ? 10.464 11.487 2.824 1.00 54.75 352 ARG A O 1
ATOM 998 N N . GLY A 1 141 ? 10.798 11.094 5.009 1.00 43.68 353 GLY A N 1
ATOM 999 C CA . GLY A 1 141 ? 10.777 12.503 5.350 1.00 37.73 353 GLY A CA 1
ATOM 1000 C C . GLY A 1 141 ? 9.399 13.132 5.355 1.00 36.46 353 GLY A C 1
ATOM 1001 O O . GLY A 1 141 ? 9.241 14.272 4.906 1.00 34.82 353 GLY A O 1
ATOM 1002 N N . ASP A 1 142 ? 8.391 12.429 5.864 1.00 26.72 354 ASP A N 1
ATOM 1003 C CA . ASP A 1 142 ? 7.042 12.969 5.835 1.00 24.84 354 ASP A CA 1
ATOM 1004 C C . ASP A 1 142 ? 6.662 13.740 7.097 1.00 25.64 354 ASP A C 1
ATOM 1005 O O . ASP A 1 142 ? 5.556 14.286 7.143 1.00 24.49 354 ASP A O 1
ATOM 1010 N N . ILE A 1 143 ? 7.549 13.840 8.100 1.00 17.21 355 ILE A N 1
ATOM 1011 C CA . ILE A 1 143 ? 7.305 14.647 9.294 1.00 14.33 355 ILE A CA 1
ATOM 1012 C C . ILE A 1 143 ? 8.399 15.689 9.410 1.00 15.16 355 ILE A C 1
ATOM 1013 O O . ILE A 1 143 ? 9.567 15.394 9.155 1.00 18.87 355 ILE A O 1
ATOM 1018 N N . LEU A 1 144 ? 8.025 16.906 9.776 1.00 13.26 356 LEU A N 1
ATOM 1019 C CA . LEU A 1 144 ? 8.983 17.905 10.219 1.00 12.30 356 LEU A CA 1
ATOM 1020 C C . LEU A 1 144 ? 8.752 18.085 11.709 1.00 14.39 356 LEU A C 1
ATOM 1021 O O . LEU A 1 144 ? 7.672 18.518 12.126 1.00 15.47 356 LEU A O 1
ATOM 1026 N N . TRP A 1 145 ? 9.738 17.697 12.518 1.00 13.57 357 TRP A N 1
ATOM 1027 C CA . TRP A 1 145 ? 9.674 17.914 13.961 1.00 11.50 357 TRP A CA 1
ATOM 1028 C C . TRP A 1 145 ? 10.156 19.322 14.291 1.00 15.56 357 TRP A C 1
ATOM 1029 O O . TRP A 1 145 ? 11.136 19.808 13.714 1.00 13.80 357 TRP A O 1
ATOM 1040 N N . ILE A 1 146 ? 9.470 19.982 15.227 1.00 14.77 358 ILE A N 1
ATOM 1041 C CA . ILE A 1 146 ? 9.708 21.392 15.525 1.00 11.24 358 ILE A CA 1
ATOM 1042 C C . ILE A 1 146 ? 9.933 21.574 17.019 1.00 11.77 358 ILE A C 1
ATOM 1043 O O . ILE A 1 146 ? 9.076 21.192 17.820 1.00 12.16 358 ILE A O 1
ATOM 1048 N N . ALA A 1 147 ? 11.059 22.184 17.386 1.00 11.87 359 ALA A N 1
ATOM 1049 C CA . ALA A 1 147 ? 11.245 22.677 18.751 1.00 13.01 359 ALA A CA 1
ATOM 1050 C C . ALA A 1 147 ? 10.507 24.005 18.841 1.00 17.25 359 ALA A C 1
ATOM 1051 O O . ALA A 1 147 ? 10.986 25.029 18.341 1.00 14.59 359 ALA A O 1
ATOM 1053 N N . MET A 1 148 ? 9.320 23.984 19.465 1.00 12.60 360 MET A N 1
ATOM 1054 C CA . MET A 1 148 ? 8.464 25.172 19.582 1.00 13.29 360 MET A CA 1
ATOM 1055 C C . MET A 1 148 ? 8.787 25.899 20.890 1.00 17.53 360 MET A C 1
ATOM 1056 O O . MET A 1 148 ? 8.151 25.711 21.937 1.00 17.54 360 MET A O 1
ATOM 1061 N N . ALA A 1 149 ? 9.809 26.757 20.826 1.00 13.91 361 ALA A N 1
ATOM 1062 C CA . ALA A 1 149 ? 10.309 27.381 22.050 1.00 15.46 361 ALA A CA 1
ATOM 1063 C C . ALA A 1 149 ? 9.255 28.268 22.700 1.00 16.61 361 ALA A C 1
ATOM 1064 O O . ALA A 1 149 ? 9.218 28.379 23.931 1.00 16.99 361 ALA A O 1
ATOM 1066 N N . GLY A 1 150 ? 8.384 28.885 21.897 1.00 15.85 362 GLY A N 1
ATOM 1067 C CA . GLY A 1 150 ? 7.481 29.890 22.429 1.00 15.16 362 GLY A CA 1
ATOM 1068 C C . GLY A 1 150 ? 6.413 29.336 23.352 1.00 16.23 362 GLY A C 1
ATOM 1069 O O . GLY A 1 150 ? 5.996 30.019 24.290 1.00 17.40 362 GLY A O 1
ATOM 1070 N N . THR A 1 151 ? 5.923 28.118 23.088 1.00 14.97 363 THR A N 1
ATOM 1071 C CA . THR A 1 151 ? 4.961 27.478 23.977 1.00 14.97 363 THR A CA 1
ATOM 1072 C C . THR A 1 151 ? 5.566 26.273 24.681 1.00 15.06 363 THR A C 1
ATOM 1073 O O . THR A 1 151 ? 4.829 25.486 25.280 1.00 15.06 363 THR A O 1
ATOM 1077 N N . HIS A 1 152 ? 6.906 26.142 24.660 1.00 13.24 364 HIS A N 1
ATOM 1078 C CA . HIS A 1 152 ? 7.614 25.128 25.450 1.00 18.36 364 HIS A CA 1
ATOM 1079 C C . HIS A 1 152 ? 7.207 23.704 25.078 1.00 12.40 364 HIS A C 1
ATOM 1080 O O . HIS A 1 152 ? 6.922 22.861 25.935 1.00 13.16 364 HIS A O 1
ATOM 1087 N N . GLN A 1 153 ? 7.231 23.423 23.783 1.00 11.46 365 GLN A N 1
ATOM 1088 C CA . GLN A 1 153 ? 6.665 22.179 23.296 1.00 13.49 365 GLN A CA 1
ATOM 1089 C C . GLN A 1 153 ? 7.459 21.679 22.107 1.00 13.58 365 GLN A C 1
ATOM 1090 O O . GLN A 1 153 ? 8.186 22.433 21.451 1.00 15.03 365 GLN A O 1
ATOM 1096 N N . ILE A 1 154 ? 7.273 20.392 21.811 1.00 12.70 366 ILE A N 1
ATOM 1097 C CA . ILE A 1 154 ? 7.729 19.793 20.558 1.00 13.29 366 ILE A CA 1
ATOM 1098 C C . ILE A 1 154 ? 6.485 19.613 19.698 1.00 12.80 366 ILE A C 1
ATOM 1099 O O . ILE A 1 154 ? 5.507 19.002 20.149 1.00 13.46 366 ILE A O 1
ATOM 1104 N N . TRP A 1 155 ? 6.513 20.164 18.496 1.00 11.86 367 TRP A N 1
ATOM 1105 C CA . TRP A 1 155 ? 5.414 20.106 17.547 1.00 14.55 367 TRP A CA 1
ATOM 1106 C C . TRP A 1 155 ? 5.817 19.251 16.349 1.00 12.95 367 TRP A C 1
ATOM 1107 O O . TRP A 1 155 ? 7.001 18.911 16.155 1.00 14.20 367 TRP A O 1
ATOM 1118 N N . ALA A 1 156 ? 4.814 18.882 15.550 1.00 13.16 368 ALA A N 1
ATOM 1119 C CA . ALA A 1 156 ? 5.037 18.234 14.263 1.00 14.49 368 ALA A CA 1
ATOM 1120 C C . ALA A 1 156 ? 4.251 18.946 13.174 1.00 14.05 368 ALA A C 1
ATOM 1121 O O . ALA A 1 156 ? 3.122 19.387 13.407 1.00 15.12 368 ALA A O 1
ATOM 1123 N N . LEU A 1 157 ? 4.861 19.063 11.991 1.00 12.69 369 LEU A N 1
ATOM 1124 C CA . LEU A 1 157 ? 4.165 19.436 10.763 1.00 13.83 369 LEU A CA 1
ATOM 1125 C C . LEU A 1 157 ? 4.160 18.206 9.863 1.00 17.30 369 LEU A C 1
ATOM 1126 O O . LEU A 1 157 ? 5.220 17.647 9.566 1.00 13.01 369 LEU A O 1
ATOM 1131 N N . LEU A 1 158 ? 2.977 17.777 9.438 1.00 13.83 370 LEU A N 1
ATOM 1132 C CA . LEU A 1 158 ? 2.871 16.636 8.534 1.00 13.68 370 LEU A CA 1
ATOM 1133 C C . LEU A 1 158 ? 3.205 17.114 7.122 1.00 21.31 370 LEU A C 1
ATOM 1134 O O . LEU A 1 158 ? 2.459 17.893 6.528 1.00 21.09 370 LEU A O 1
ATOM 1139 N N . LEU A 1 159 ? 4.344 16.674 6.582 1.00 17.91 371 LEU A N 1
ATOM 1140 C CA . LEU A 1 159 ? 4.688 17.043 5.218 1.00 17.48 371 LEU A CA 1
ATOM 1141 C C . LEU A 1 159 ? 3.940 16.187 4.218 1.00 22.72 371 LEU A C 1
ATOM 1142 O O . LEU A 1 159 ? 3.728 16.612 3.075 1.00 25.77 371 LEU A O 1
ATOM 1147 N N . ASP A 1 160 ? 3.583 14.971 4.626 1.00 19.69 372 ASP A N 1
ATOM 1148 C CA . ASP A 1 160 ? 2.651 14.092 3.936 1.00 25.20 372 ASP A CA 1
ATOM 1149 C C . ASP A 1 160 ? 1.707 13.547 4.998 1.00 27.21 372 ASP A C 1
ATOM 1150 O O . ASP A 1 160 ? 1.988 13.643 6.195 1.00 24.00 372 ASP A O 1
ATOM 1155 N N . SER A 1 161 ? 0.592 12.956 4.573 1.00 25.15 373 SER A N 1
ATOM 1156 C CA . SER A 1 161 ? -0.295 12.349 5.566 1.00 23.48 373 SER A CA 1
ATOM 1157 C C . SER A 1 161 ? 0.420 11.213 6.293 1.00 23.70 373 SER A C 1
ATOM 1158 O O . SER A 1 161 ? 1.147 10.431 5.687 1.00 28.40 373 SER A O 1
ATOM 1161 N N . GLY A 1 162 ? 0.223 11.123 7.599 1.00 24.20 374 GLY A N 1
ATOM 1162 C CA . GLY A 1 162 ? 0.900 10.080 8.345 1.00 28.86 374 GLY A CA 1
ATOM 1163 C C . GLY A 1 162 ? 0.474 10.135 9.785 1.00 31.73 374 GLY A C 1
ATOM 1164 O O . GLY A 1 162 ? -0.304 11.002 10.188 1.00 24.76 374 GLY A O 1
ATOM 1165 N N . LYS A 1 163 ? 1.016 9.209 10.575 1.00 37.36 375 LYS A N 1
ATOM 1166 C CA . LYS A 1 163 ? 0.674 9.133 11.989 1.00 35.47 375 LYS A CA 1
ATOM 1167 C C . LYS A 1 163 ? 1.892 9.417 12.846 1.00 31.88 375 LYS A C 1
ATOM 1168 O O . LYS A 1 163 ? 2.962 8.845 12.628 1.00 35.12 375 LYS A O 1
ATOM 1174 N N . LEU A 1 164 ? 1.715 10.307 13.808 1.00 30.42 376 LEU A N 1
ATOM 1175 C CA . LEU A 1 164 ? 2.664 10.464 14.881 1.00 31.45 376 LEU A CA 1
ATOM 1176 C C . LEU A 1 164 ? 2.635 9.224 15.764 1.00 26.92 376 LEU A C 1
ATOM 1177 O O . LEU A 1 164 ? 1.697 8.430 15.695 1.00 28.61 376 LEU A O 1
ATOM 1182 N N . PRO A 1 165 ? 3.665 9.028 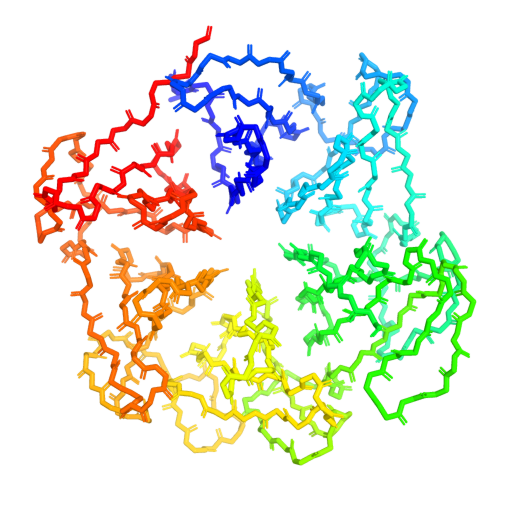16.585 1.00 23.23 377 PRO A N 1
ATOM 1183 C CA . PRO A 1 165 ? 3.670 7.895 17.514 1.00 26.33 377 PRO A CA 1
ATOM 1184 C C . PRO A 1 165 ? 2.397 7.839 18.341 1.00 30.89 377 PRO A C 1
ATOM 1185 O O . PRO A 1 165 ? 2.016 8.811 18.995 1.00 34.25 377 PRO A O 1
ATOM 1189 N N . LYS A 1 166 ? 1.732 6.687 18.294 1.00 31.11 378 LYS A N 1
ATOM 1190 C CA . LYS A 1 166 ? 0.541 6.325 19.058 1.00 45.10 378 LYS A CA 1
ATOM 1191 C C . LYS A 1 166 ? -0.698 7.090 18.597 1.00 46.20 378 LYS A C 1
ATOM 1192 O O . LYS A 1 166 ? -1.759 6.925 19.207 1.00 49.09 378 LYS A O 1
ATOM 1198 N N . LYS A 1 167 ? -0.617 7.897 17.545 1.00 40.20 379 LYS A N 1
ATOM 1199 C CA . LYS A 1 167 ? -1.747 8.693 17.088 1.00 40.47 379 LYS A CA 1
ATOM 1200 C C . LYS A 1 167 ? -2.333 8.104 15.811 1.00 36.20 379 LYS A C 1
ATOM 1201 O O . LYS A 1 167 ? -1.733 7.254 15.148 1.00 35.13 379 LYS A O 1
ATOM 1207 N N . ASN A 1 168 ? -3.528 8.565 15.468 1.00 32.95 380 ASN A N 1
ATOM 1208 C CA . ASN A 1 168 ? -4.091 8.141 14.201 1.00 36.41 380 ASN A CA 1
ATOM 1209 C C . ASN A 1 168 ? -3.581 9.026 13.067 1.00 28.16 380 ASN A C 1
ATOM 1210 O O . ASN A 1 168 ? -3.007 10.095 13.280 1.00 26.13 380 ASN A O 1
ATOM 1215 N N . GLU A 1 169 ? -3.776 8.543 11.846 1.00 28.61 381 GLU A N 1
ATOM 1216 C CA . GLU A 1 169 ? -3.284 9.256 10.680 1.00 28.13 381 GLU A CA 1
ATOM 1217 C C . GLU A 1 169 ? -3.919 10.635 10.593 1.00 29.77 381 GLU A C 1
ATOM 1218 O O . GLU A 1 169 ? -5.128 10.794 10.798 1.00 29.34 381 GLU A O 1
ATOM 1224 N N . LEU A 1 170 ? -3.089 11.629 10.285 1.00 24.02 382 LEU A N 1
ATOM 1225 C CA . LEU A 1 170 ? -3.513 13.003 10.068 1.00 26.80 382 LEU A CA 1
ATOM 1226 C C . LEU A 1 170 ? -3.123 13.435 8.663 1.00 27.50 382 LEU A C 1
ATOM 1227 O O . LEU A 1 170 ? -2.058 13.060 8.162 1.00 26.82 382 LEU A O 1
ATOM 1232 N N . THR A 1 171 ? -3.970 14.262 8.059 1.00 23.72 383 THR A N 1
ATOM 1233 C CA . THR A 1 171 ? -3.768 14.721 6.691 1.00 23.16 383 THR A CA 1
ATOM 1234 C C . THR A 1 171 ? -2.571 15.666 6.562 1.00 22.32 383 THR A C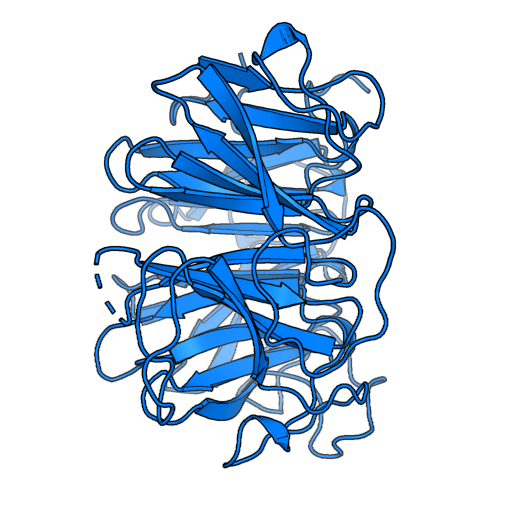 1
ATOM 1235 O O . THR A 1 171 ? -2.198 16.381 7.498 1.00 23.74 383 THR A O 1
ATOM 1239 N N . LYS A 1 172 ? -1.970 15.638 5.369 1.00 22.00 384 LYS A N 1
ATOM 1240 C CA . LYS A 1 172 ? -0.862 16.518 5.004 1.00 20.78 384 LYS A CA 1
ATOM 1241 C C . LYS A 1 172 ? -1.176 17.961 5.364 1.00 20.54 384 LYS A C 1
ATOM 1242 O O . LYS A 1 172 ? -2.277 18.460 5.086 1.00 23.43 384 LYS A O 1
ATOM 1248 N N . GLY A 1 173 ? -0.200 18.627 5.979 1.00 19.79 385 GLY A N 1
ATOM 1249 C CA . GLY A 1 173 ? -0.330 20.009 6.377 1.00 21.93 385 GLY A CA 1
ATOM 1250 C C . GLY A 1 173 ? -0.754 20.205 7.811 1.00 21.31 385 GLY A C 1
ATOM 1251 O O . GLY A 1 173 ? -0.614 21.318 8.333 1.00 21.74 385 GLY A O 1
ATOM 1252 N N . THR A 1 174 ? -1.255 19.164 8.468 1.00 18.79 386 THR A N 1
ATOM 1253 C CA . THR A 1 174 ? -1.606 19.300 9.876 1.00 17.20 386 THR A CA 1
ATOM 1254 C C . THR A 1 174 ? -0.381 19.697 10.685 1.00 17.03 386 THR A C 1
ATOM 1255 O O . THR A 1 174 ? 0.696 19.123 10.530 1.00 17.94 386 THR A O 1
ATOM 1259 N N . CYS A 1 175 ? -0.564 20.664 11.578 1.00 15.55 387 CYS A N 1
ATOM 1260 C CA . CYS A 1 175 ? 0.515 21.175 12.417 1.00 14.52 387 CYS A CA 1
ATOM 1261 C C . CYS A 1 175 ? 0.016 21.166 13.854 1.00 16.11 387 CYS A C 1
ATOM 1262 O O . CYS A 1 175 ? -0.996 21.809 14.151 1.00 16.11 387 CYS A O 1
ATOM 1265 N N . LEU A 1 176 ? 0.704 20.440 14.750 1.00 13.66 388 LEU A N 1
ATOM 1266 C CA . LEU A 1 176 ? 0.139 20.257 16.084 1.00 13.70 388 LEU A CA 1
ATOM 1267 C C . LEU A 1 176 ? 1.216 19.919 17.109 1.00 13.49 388 LEU A C 1
ATOM 1268 O O . LEU A 1 176 ? 2.345 19.527 16.777 1.00 13.86 388 LEU A O 1
ATOM 1273 N N . ARG A 1 177 ? 0.827 20.084 18.373 1.00 15.17 389 ARG A N 1
ATOM 1274 C CA . ARG A 1 177 ? 1.691 19.734 19.486 1.00 16.56 389 ARG A CA 1
ATOM 1275 C C . ARG A 1 177 ? 1.836 18.223 19.538 1.00 17.70 389 ARG A C 1
ATOM 1276 O O . ARG A 1 177 ? 0.848 17.492 19.389 1.00 16.73 389 ARG A O 1
ATOM 1284 N N . PHE A 1 178 ? 3.078 17.757 19.738 1.00 11.75 390 PHE A N 1
ATOM 1285 C CA . PHE A 1 178 ? 3.340 16.343 19.972 1.00 13.55 390 PHE A CA 1
ATOM 1286 C C . PHE A 1 178 ? 3.654 16.050 21.435 1.00 18.39 390 PHE A C 1
ATOM 1287 O O . PHE A 1 178 ? 3.022 15.170 22.035 1.00 16.39 390 PHE A O 1
ATOM 1295 N N . ALA A 1 179 ? 4.588 16.797 22.030 1.00 16.56 391 ALA A N 1
ATOM 1296 C CA . ALA A 1 179 ? 4.957 16.597 23.433 1.00 14.62 391 ALA A CA 1
ATOM 1297 C C . ALA A 1 179 ? 5.039 17.948 24.131 1.00 13.02 391 ALA A C 1
ATOM 1298 O O . ALA A 1 179 ? 5.383 18.968 23.517 1.00 14.79 391 ALA A O 1
ATOM 1300 N N . GLY A 1 180 ? 4.680 17.951 25.404 1.00 16.30 392 GLY A N 1
ATOM 1301 C CA . GLY A 1 180 ? 4.749 19.162 26.190 1.00 15.19 392 GLY A CA 1
ATOM 1302 C C . GLY A 1 180 ? 3.362 19.672 26.514 1.00 16.56 392 GLY A C 1
ATOM 1303 O O . GLY A 1 180 ? 2.526 19.865 25.622 1.00 16.91 392 GLY A O 1
ATOM 1304 N N . SER A 1 181 ? 3.113 19.901 27.798 1.00 14.97 393 SER A N 1
ATOM 1305 C CA . SER A 1 181 ? 1.845 20.463 28.228 1.00 17.62 393 SER A CA 1
ATOM 1306 C C . SER A 1 181 ? 1.680 21.921 27.815 1.00 21.00 393 SER A C 1
ATOM 1307 O O . SER A 1 181 ? 0.544 22.400 27.716 1.00 20.63 393 SER A O 1
ATOM 1310 N N . GLY A 1 182 ? 2.774 22.642 27.594 1.00 16.95 394 GLY A N 1
ATOM 1311 C CA . GLY A 1 182 ? 2.734 24.079 27.459 1.00 14.43 394 GLY A CA 1
ATOM 1312 C C . GLY A 1 182 ? 3.176 24.839 28.696 1.00 21.11 394 GLY A C 1
ATOM 1313 O O . GLY A 1 182 ? 3.410 26.045 28.604 1.00 22.58 394 GLY A O 1
ATOM 1314 N N . ASN A 1 183 ? 3.258 24.173 29.852 1.00 15.68 395 ASN A N 1
ATOM 1315 C CA . ASN A 1 183 ? 3.825 24.792 31.048 1.00 16.27 395 ASN A CA 1
ATOM 1316 C C . ASN A 1 183 ? 5.347 24.819 30.952 1.00 16.57 395 ASN A C 1
ATOM 1317 O O . ASN A 1 183 ? 5.965 23.924 30.373 1.00 17.78 395 ASN A O 1
ATOM 1322 N N . GLU A 1 184 ? 5.959 25.862 31.518 1.00 16.24 396 GLU A N 1
ATOM 1323 C CA . GLU A 1 184 ? 7.407 26.040 31.372 1.00 16.81 396 GLU A CA 1
ATOM 1324 C C . GLU A 1 184 ? 8.081 25.301 32.526 1.00 17.91 396 GLU A C 1
ATOM 1325 O O . GLU A 1 184 ? 8.205 25.836 33.629 1.00 19.12 396 GLU A O 1
ATOM 1331 N N . GLU A 1 185 ? 8.525 24.072 32.277 1.00 15.79 397 GLU A N 1
ATOM 1332 C CA . GLU A 1 185 ? 8.910 23.170 33.360 1.00 17.22 397 GLU A CA 1
ATOM 1333 C C . GLU A 1 185 ? 10.040 22.270 32.882 1.00 18.42 397 GLU A C 1
ATOM 1334 O O . GLU A 1 185 ? 10.360 22.227 31.695 1.00 18.92 397 GLU A O 1
ATOM 1340 N N . ASN A 1 186 ? 10.640 21.549 33.826 1.00 14.99 398 ASN A N 1
ATOM 1341 C CA . ASN A 1 186 ? 11.615 20.497 33.527 1.00 14.43 398 ASN A CA 1
ATOM 1342 C C . ASN A 1 186 ? 11.002 19.157 33.928 1.00 14.69 398 ASN A C 1
ATOM 1343 O O . ASN A 1 186 ? 11.401 18.536 34.911 1.00 16.99 398 ASN A O 1
ATOM 1348 N N . ARG A 1 187 ? 9.975 18.735 33.193 1.00 17.00 399 ARG A N 1
ATOM 1349 C CA . ARG A 1 187 ? 9.099 17.655 33.642 1.00 18.30 399 ARG A CA 1
ATOM 1350 C C . ARG A 1 187 ? 9.102 16.536 32.610 1.00 20.15 399 ARG A C 1
ATOM 1351 O O . ARG A 1 187 ? 8.753 16.759 31.441 1.00 18.33 399 ARG A O 1
ATOM 1359 N N . ASN A 1 188 ? 9.511 15.342 33.038 1.00 19.32 400 ASN A N 1
ATOM 1360 C CA . ASN A 1 188 ? 9.471 14.177 32.165 1.00 18.82 400 ASN A CA 1
ATOM 1361 C C . ASN A 1 188 ? 8.233 13.356 32.468 1.00 19.98 400 ASN A C 1
ATOM 1362 O O . ASN A 1 188 ? 7.667 13.450 33.559 1.00 21.73 400 ASN A O 1
ATOM 1367 N N . ASN A 1 189 ? 7.793 12.565 31.483 1.00 18.26 401 ASN A N 1
ATOM 1368 C CA . ASN A 1 189 ? 6.564 11.817 31.705 1.00 19.85 401 ASN A CA 1
ATOM 1369 C C . ASN A 1 189 ? 6.418 10.696 30.687 1.00 18.87 401 ASN A C 1
ATOM 1370 O O . ASN A 1 189 ? 6.848 10.819 29.538 1.00 19.04 401 ASN A O 1
ATOM 1375 N N . ALA A 1 190 ? 5.765 9.614 31.127 1.00 20.28 402 ALA A N 1
ATOM 1376 C CA . ALA A 1 190 ? 5.425 8.521 30.216 1.00 25.99 402 ALA A CA 1
ATOM 1377 C C . ALA A 1 190 ? 4.481 8.963 29.094 1.00 25.02 402 ALA A C 1
ATOM 1378 O O . ALA A 1 190 ? 4.460 8.347 28.024 1.00 22.77 402 ALA A O 1
ATOM 1380 N N . TYR A 1 191 ? 3.698 10.018 29.312 1.00 20.04 403 TYR A N 1
ATOM 1381 C CA . TYR A 1 191 ? 2.742 10.482 28.318 1.00 20.97 403 TYR A CA 1
ATOM 1382 C C . TYR A 1 191 ? 3.182 11.830 27.786 1.00 21.17 403 TYR A C 1
ATOM 1383 O O . TYR A 1 191 ? 3.454 12.739 28.584 1.00 20.06 403 TYR A O 1
ATOM 1392 N N . PRO A 1 192 ? 3.313 11.991 26.469 1.00 17.63 404 PRO A N 1
ATOM 1393 C CA . PRO A 1 192 ? 3.951 13.217 25.958 1.00 14.64 404 PRO A CA 1
ATOM 1394 C C . PRO A 1 192 ? 3.233 14.507 26.334 1.00 17.17 404 PRO A C 1
ATOM 1395 O O . PRO A 1 192 ? 3.904 15.527 26.537 1.00 16.50 404 PRO A O 1
ATOM 1399 N N . HIS A 1 193 ? 1.897 14.522 26.369 1.00 19.01 405 HIS A N 1
ATOM 1400 C CA . HIS A 1 193 ? 1.202 15.770 26.683 1.00 19.78 405 HIS A CA 1
ATOM 1401 C C . HIS A 1 193 ? 1.378 16.187 28.139 1.00 19.53 405 HIS A C 1
ATOM 1402 O O . HIS A 1 193 ? 1.105 17.344 28.476 1.00 20.47 405 HIS A O 1
ATOM 1409 N N . LYS A 1 194 ? 1.767 15.265 29.011 1.00 15.59 406 LYS A N 1
ATOM 1410 C CA . LYS A 1 194 ? 1.962 15.556 30.430 1.00 17.96 406 LYS A CA 1
ATOM 1411 C C . LYS A 1 194 ? 3.396 15.951 30.764 1.00 18.89 406 LYS A C 1
ATOM 1412 O O . LYS A 1 194 ? 3.655 16.425 31.880 1.00 19.44 406 LYS A O 1
ATOM 1418 N N . ALA A 1 195 ? 4.326 15.778 29.829 1.00 18.67 407 ALA A N 1
ATOM 1419 C CA . ALA A 1 195 ? 5.671 16.295 30.009 1.00 17.89 407 ALA A CA 1
ATOM 1420 C C . ALA A 1 195 ? 5.655 17.822 29.925 1.00 16.99 407 ALA A C 1
ATOM 1421 O O . ALA A 1 195 ? 4.683 18.444 29.477 1.00 15.01 407 ALA A O 1
ATOM 1423 N N . GLY A 1 196 ? 6.753 18.425 30.370 1.00 18.27 408 GLY A N 1
ATOM 1424 C CA . GLY A 1 196 ? 6.913 19.860 30.273 1.00 13.13 408 GLY A CA 1
ATOM 1425 C C . GLY A 1 196 ? 8.322 20.204 29.853 1.00 14.67 408 GLY A C 1
ATOM 1426 O O . GLY A 1 196 ? 9.285 19.620 30.376 1.00 17.36 408 GLY A O 1
ATOM 1427 N N . PHE A 1 197 ? 8.458 21.156 28.928 1.00 12.16 409 PHE A N 1
ATOM 1428 C CA . PHE A 1 197 ? 9.736 21.662 28.440 1.00 11.64 409 PHE A CA 1
ATOM 1429 C C . PHE A 1 197 ? 9.860 23.130 28.814 1.00 15.13 409 PHE A C 1
ATOM 1430 O O . PHE A 1 197 ? 8.897 23.755 29.259 1.00 15.83 409 PHE A O 1
ATOM 1438 N N . ALA A 1 198 ? 11.050 23.685 28.585 1.00 15.14 410 ALA A N 1
ATOM 1439 C CA . ALA A 1 198 ? 11.353 25.065 28.980 1.00 13.94 410 ALA A CA 1
ATOM 1440 C C . ALA A 1 198 ? 12.279 25.643 27.912 1.00 15.73 410 ALA A C 1
ATOM 1441 O O . ALA A 1 198 ? 13.495 25.427 27.950 1.00 17.19 410 ALA A O 1
ATOM 1443 N N . GLN A 1 199 ? 11.691 26.359 26.960 1.00 15.46 411 GLN A N 1
ATOM 1444 C CA . GLN A 1 199 ? 12.407 26.902 25.812 1.00 15.42 411 GLN A CA 1
ATOM 1445 C C . GLN A 1 199 ? 13.239 25.858 25.061 1.00 13.48 411 GLN A C 1
ATOM 1446 O O . GLN A 1 199 ? 14.451 26.033 24.894 1.00 16.00 411 GLN A O 1
ATOM 1452 N N . PRO A 1 200 ? 12.610 24.776 24.582 1.00 13.67 412 PRO A N 1
ATOM 1453 C CA . PRO A 1 200 ? 13.337 23.785 23.778 1.00 11.91 412 PRO A CA 1
ATOM 1454 C C . PRO A 1 200 ? 13.821 24.435 22.487 1.00 12.00 412 PRO A C 1
ATOM 1455 O O . PRO A 1 200 ? 13.043 25.068 21.772 1.00 13.36 412 PRO A O 1
ATOM 1459 N N . SER A 1 201 ? 15.116 24.281 22.185 1.00 10.85 413 SER A N 1
ATOM 1460 C CA . SER A 1 201 ? 15.714 25.062 21.113 1.00 12.81 413 SER A CA 1
ATOM 1461 C C . SER A 1 201 ? 16.555 24.258 20.129 1.00 13.06 413 SER A C 1
ATOM 1462 O O . SER A 1 201 ? 17.043 24.829 19.150 1.00 12.76 413 SER A O 1
ATOM 1465 N N . GLY A 1 202 ? 16.717 22.966 20.347 1.00 12.67 414 GLY A N 1
ATOM 1466 C CA . GLY A 1 202 ? 17.556 22.154 19.496 1.00 10.20 414 GLY A CA 1
ATOM 1467 C C . GLY A 1 202 ? 16.967 20.764 19.465 1.00 13.67 414 GLY A C 1
ATOM 1468 O O . GLY A 1 202 ? 16.505 20.260 20.504 1.00 12.60 414 GLY A O 1
ATOM 1469 N N . LEU A 1 203 ? 16.918 20.159 18.281 1.00 12.32 415 LEU A N 1
ATOM 1470 C CA . LEU A 1 203 ? 16.453 18.788 18.118 1.00 15.22 415 LEU A CA 1
ATOM 1471 C C . LEU A 1 203 ? 17.467 17.998 17.309 1.00 14.94 415 LEU A C 1
ATOM 1472 O O . LEU A 1 203 ? 18.135 18.549 16.435 1.00 14.69 415 LEU A O 1
ATOM 1477 N N . SER A 1 204 ? 17.534 16.685 17.553 1.00 11.82 416 SER A N 1
ATOM 1478 C CA . SER A 1 204 ? 18.240 15.829 16.608 1.00 10.96 416 SER A CA 1
ATOM 1479 C C . SER A 1 204 ? 17.639 14.434 16.667 1.00 13.44 416 SER A C 1
ATOM 1480 O O . SER A 1 204 ? 17.306 13.951 17.750 1.00 16.76 416 SER A O 1
ATOM 1483 N N . LEU A 1 205 ? 17.554 13.782 15.508 1.00 14.13 417 LEU A N 1
ATOM 1484 C CA . LEU A 1 205 ? 16.861 12.508 15.361 1.00 18.95 417 LEU A CA 1
ATOM 1485 C C . LEU A 1 205 ? 17.820 11.329 15.468 1.00 19.87 417 LEU A C 1
ATOM 1486 O O . LEU A 1 205 ? 18.865 11.297 14.801 1.00 17.97 417 LEU A O 1
ATOM 1491 N N . ALA A 1 206 ? 17.449 10.340 16.282 1.00 14.10 418 ALA A N 1
ATOM 1492 C CA . ALA A 1 206 ? 18.120 9.050 16.281 1.00 15.20 418 ALA A CA 1
ATOM 1493 C C . ALA A 1 206 ? 17.026 8.022 16.029 1.00 18.31 418 ALA A C 1
ATOM 1494 O O . ALA A 1 206 ? 16.474 7.449 16.967 1.00 19.69 418 ALA A O 1
ATOM 1496 N N . SER A 1 207 ? 16.712 7.793 14.752 1.00 22.03 419 SER A N 1
ATOM 1497 C CA . SER A 1 207 ? 15.585 6.940 14.401 1.00 23.55 419 SER A CA 1
ATOM 1498 C C . SER A 1 207 ? 15.861 5.454 14.603 1.00 24.98 419 SER A C 1
ATOM 1499 O O . SER A 1 207 ? 14.908 4.677 14.712 1.00 29.65 419 SER A O 1
ATOM 1502 N N . GLU A 1 208 ? 17.123 5.041 14.649 1.00 24.46 420 GLU A N 1
ATOM 1503 C CA . GLU A 1 208 ? 17.469 3.629 14.667 1.00 30.57 420 GLU A CA 1
ATOM 1504 C C . GLU A 1 208 ? 17.434 3.041 16.086 1.00 30.54 420 GLU A C 1
ATOM 1505 O O . GLU A 1 208 ? 17.593 3.744 17.091 1.00 26.57 420 GLU A O 1
ATOM 1511 N N . ASP A 1 209 ? 17.184 1.732 16.157 1.00 34.07 421 ASP A N 1
ATOM 1512 C CA . ASP A 1 209 ? 17.280 1.007 17.418 1.00 41.88 421 ASP A CA 1
ATOM 1513 C C . ASP A 1 209 ? 18.709 1.083 17.952 1.00 39.97 421 ASP A C 1
ATOM 1514 O O . ASP A 1 209 ? 19.665 1.036 17.173 1.00 37.67 421 ASP A O 1
ATOM 1519 N N . PRO A 1 210 ? 18.892 1.144 19.285 1.00 38.85 422 PRO A N 1
ATOM 1520 C CA . PRO A 1 210 ? 17.902 1.091 20.365 1.00 36.59 422 PRO A CA 1
ATOM 1521 C C . PRO A 1 210 ? 17.460 2.460 20.847 1.00 38.07 422 PRO A C 1
ATOM 1522 O O . PRO A 1 210 ? 16.865 2.583 21.919 1.00 42.33 422 PRO A O 1
ATOM 1526 N N . TRP A 1 211 ? 17.758 3.489 20.062 1.00 33.49 423 TRP A N 1
ATOM 1527 C CA . TRP A 1 211 ? 17.495 4.862 20.475 1.00 28.82 423 TRP A CA 1
ATOM 1528 C C . TRP A 1 211 ? 16.056 5.259 20.174 1.00 24.25 423 TRP A C 1
ATOM 1529 O O . TRP A 1 211 ? 15.316 5.645 21.087 1.00 22.93 423 TRP A O 1
ATOM 1540 N N . SER A 1 212 ? 15.666 5.183 18.902 1.00 19.28 424 SER A N 1
ATOM 1541 C CA . SER A 1 212 ? 14.308 5.494 18.445 1.00 18.32 424 SER A CA 1
ATOM 1542 C C . SER A 1 212 ? 13.738 6.726 19.139 1.00 18.14 424 SER A C 1
ATOM 1543 O O . SER A 1 212 ? 12.669 6.679 19.759 1.00 17.64 424 SER A O 1
ATOM 1546 N N . CYS A 1 213 ? 14.460 7.849 19.022 1.00 16.45 425 CYS A N 1
ATOM 1547 C CA . CYS A 1 213 ? 14.059 9.025 19.775 1.00 16.62 425 CYS A CA 1
ATOM 1548 C C . CYS A 1 213 ? 14.496 10.310 19.086 1.00 14.73 425 CYS A C 1
ATOM 1549 O O . CYS A 1 213 ? 15.361 10.311 18.204 1.00 16.26 425 CYS A O 1
ATOM 1552 N N . LEU A 1 214 ? 13.884 11.406 19.517 1.00 13.55 426 LEU A N 1
ATOM 1553 C CA . LEU A 1 214 ? 14.412 12.750 19.305 1.00 11.75 426 LEU A CA 1
ATOM 1554 C C . LEU A 1 214 ? 15.195 13.137 20.547 1.00 16.37 426 LEU A C 1
ATOM 1555 O O . LEU A 1 214 ? 14.699 12.967 21.662 1.00 18.46 426 LEU A O 1
ATOM 1560 N N . PHE A 1 215 ? 16.391 13.678 20.358 1.00 13.98 427 PHE A N 1
ATOM 1561 C CA . PHE A 1 215 ? 17.081 14.352 21.451 1.00 13.36 427 PHE A CA 1
ATOM 1562 C C . PHE A 1 215 ? 16.705 15.829 21.427 1.00 12.85 427 PHE A C 1
ATOM 1563 O O . PHE A 1 215 ? 16.587 16.429 20.351 1.00 15.73 427 PHE A O 1
ATOM 1571 N N . VAL A 1 216 ? 16.510 16.409 22.610 1.00 14.11 428 VAL A N 1
ATOM 1572 C CA . VAL A 1 216 ? 16.033 17.782 22.747 1.00 13.85 428 VAL A CA 1
ATOM 1573 C C . VAL A 1 216 ? 16.991 18.563 23.631 1.00 15.26 428 VAL A C 1
ATOM 1574 O O . VAL A 1 216 ? 17.277 18.141 24.762 1.00 16.46 428 VAL A O 1
ATOM 1578 N N . ALA A 1 217 ? 17.471 19.702 23.124 1.00 13.15 429 ALA A N 1
ATOM 1579 C CA . ALA A 1 217 ? 18.195 20.686 23.926 1.00 12.52 429 ALA A CA 1
ATOM 1580 C C . ALA A 1 217 ? 17.153 21.590 24.575 1.00 16.25 429 ALA A C 1
ATOM 1581 O O . ALA A 1 217 ? 16.545 22.428 23.902 1.00 15.25 429 ALA A O 1
ATOM 1583 N N . ASP A 1 218 ? 16.934 21.412 25.878 1.00 14.78 430 ASP A N 1
ATOM 1584 C CA . ASP A 1 218 ? 15.919 22.175 26.609 1.00 14.21 430 ASP A CA 1
ATOM 1585 C C . ASP A 1 218 ? 16.607 23.357 27.299 1.00 17.97 430 ASP A C 1
ATOM 1586 O O . ASP A 1 218 ? 17.176 23.210 28.386 1.00 16.90 430 ASP A O 1
ATOM 1591 N N . SER A 1 219 ? 16.522 24.548 26.689 1.00 14.67 431 SER A N 1
ATOM 1592 C CA . SER A 1 219 ? 17.485 25.601 27.027 1.00 15.87 431 SER A CA 1
ATOM 1593 C C . SER A 1 219 ? 17.250 26.194 28.416 1.00 20.01 431 SER A C 1
ATOM 1594 O O . SER A 1 219 ? 18.209 26.410 29.169 1.00 20.19 431 SER A O 1
ATOM 1597 N N . GLU A 1 220 ? 15.993 26.492 28.775 1.00 13.97 432 GLU A N 1
ATOM 1598 C CA . GLU A 1 220 ? 15.737 27.161 30.051 1.00 19.03 432 GLU A CA 1
ATOM 1599 C C . GLU A 1 220 ? 15.840 26.221 31.244 1.00 19.37 432 GLU A C 1
ATOM 1600 O O . GLU A 1 220 ? 16.071 26.692 32.375 1.00 21.29 432 GLU A O 1
ATOM 1606 N N . SER A 1 221 ? 15.698 24.911 31.037 1.00 15.62 433 SER A N 1
ATOM 1607 C CA . SER A 1 221 ? 15.960 23.973 32.127 1.00 18.96 433 SER A CA 1
ATOM 1608 C C . SER A 1 221 ? 17.411 23.522 32.178 1.00 18.40 433 SER A C 1
ATOM 1609 O O . SER A 1 221 ? 17.811 22.889 33.164 1.00 15.72 433 SER A O 1
ATOM 1612 N N . SER A 1 222 ? 18.201 23.869 31.161 1.00 14.38 434 SER A N 1
ATOM 1613 C CA . SER A 1 222 ? 19.582 23.413 30.991 1.00 14.51 434 SER A CA 1
ATOM 1614 C C . SER A 1 222 ? 19.706 21.889 31.068 1.00 17.76 434 SER A C 1
ATOM 1615 O O . SER A 1 222 ? 20.563 21.345 31.768 1.00 16.77 434 SER A O 1
ATOM 1618 N N . THR A 1 223 ? 18.845 21.198 30.324 1.00 15.04 435 THR A N 1
ATOM 1619 C CA . THR A 1 223 ? 18.837 19.746 30.257 1.00 12.87 435 THR A CA 1
ATOM 1620 C C . THR A 1 223 ? 18.831 19.279 28.805 1.00 16.83 435 THR A C 1
ATOM 1621 O O . THR A 1 223 ? 18.523 20.032 27.872 1.00 17.29 435 THR A O 1
ATOM 1625 N N . VAL A 1 224 ? 19.183 18.010 28.625 1.00 16.25 436 VAL A N 1
ATOM 1626 C CA . VAL A 1 224 ? 18.913 17.277 27.390 1.00 16.79 436 VAL A CA 1
ATOM 1627 C C . VAL A 1 224 ? 17.872 16.211 27.716 1.00 16.61 436 VAL A C 1
ATOM 1628 O O . VAL A 1 224 ? 18.013 15.492 28.718 1.00 16.15 436 VAL A O 1
ATOM 1632 N N . ARG A 1 225 ? 16.809 16.130 26.898 1.00 14.62 437 ARG A N 1
ATOM 1633 C CA . ARG A 1 225 ? 15.773 15.116 27.045 1.00 15.34 437 ARG A CA 1
ATOM 1634 C C . ARG A 1 225 ? 15.754 14.204 25.829 1.00 14.06 437 ARG A C 1
ATOM 1635 O O . ARG A 1 225 ? 16.323 14.519 24.784 1.00 14.04 437 ARG A O 1
ATOM 1643 N N . THR A 1 226 ? 15.098 13.054 25.986 1.00 14.24 438 THR A N 1
ATOM 1644 C CA . THR A 1 226 ? 14.735 12.234 24.840 1.00 14.19 438 THR A CA 1
ATOM 1645 C C . THR A 1 226 ? 13.222 12.218 24.733 1.00 16.57 438 THR A C 1
ATOM 1646 O O . THR A 1 226 ? 12.503 12.298 25.740 1.00 16.38 438 THR A O 1
ATOM 1650 N N . VAL A 1 227 ? 12.739 12.146 23.498 1.00 11.52 439 VAL A N 1
ATOM 1651 C CA . VAL A 1 227 ? 11.323 11.941 23.235 1.00 12.18 439 VAL A CA 1
ATOM 1652 C C . VAL A 1 227 ? 11.209 10.701 22.359 1.00 14.87 439 VAL A C 1
ATOM 1653 O O . VAL A 1 227 ? 11.801 10.649 21.270 1.00 15.28 439 VAL A O 1
ATOM 1657 N N . SER A 1 228 ? 10.491 9.696 22.850 1.00 13.83 440 SER A N 1
ATOM 1658 C CA . SER A 1 228 ? 10.413 8.420 22.154 1.00 14.48 440 SER A CA 1
ATOM 1659 C C . SER A 1 228 ? 9.575 8.528 20.885 1.00 18.05 440 SER A C 1
ATOM 1660 O O . SER A 1 228 ? 8.466 9.067 20.911 1.00 17.21 440 SER A O 1
ATOM 1663 N N . LEU A 1 229 ? 10.095 7.978 19.782 1.00 15.61 441 LEU A N 1
ATOM 1664 C CA . LEU A 1 229 ? 9.325 7.835 18.551 1.00 18.34 441 LEU A CA 1
ATOM 1665 C C . LEU A 1 229 ? 8.478 6.569 18.534 1.00 20.95 441 LEU A C 1
ATOM 1666 O O . LEU A 1 229 ? 7.798 6.310 17.531 1.00 25.60 441 LEU A O 1
ATOM 1671 N N . LYS A 1 230 ? 8.555 5.751 19.593 1.00 17.75 442 LYS A N 1
ATOM 1672 C CA . LYS A 1 230 ? 7.642 4.631 19.774 1.00 19.39 442 LYS A CA 1
ATOM 1673 C C . LYS A 1 230 ? 6.342 5.087 20.426 1.00 22.68 442 LYS A C 1
ATOM 1674 O O . LYS A 1 230 ? 5.253 4.768 19.940 1.00 22.31 442 LYS A O 1
ATOM 1680 N N . ASP A 1 231 ? 6.430 5.831 21.533 1.00 22.67 443 ASP A N 1
ATOM 1681 C CA . ASP A 1 231 ? 5.213 6.198 22.249 1.00 19.61 443 ASP A CA 1
ATOM 1682 C C . ASP A 1 231 ? 5.219 7.619 22.797 1.00 22.83 443 ASP A C 1
ATOM 1683 O O . ASP A 1 231 ? 4.312 7.966 23.573 1.00 21.40 443 ASP A O 1
ATOM 1688 N N . GLY A 1 232 ? 6.210 8.433 22.451 1.00 17.58 444 GLY A N 1
ATOM 1689 C CA . GLY A 1 232 ? 6.272 9.811 22.882 1.00 17.18 444 GLY A CA 1
ATOM 1690 C C . GLY A 1 232 ? 6.690 10.040 24.314 1.00 16.22 444 GLY A C 1
ATOM 1691 O O . GLY A 1 232 ? 6.701 11.199 24.750 1.00 16.88 444 GLY A O 1
ATOM 1692 N N . ALA A 1 233 ? 7.024 8.994 25.068 1.00 17.57 445 ALA A N 1
ATOM 1693 C CA . ALA A 1 233 ? 7.541 9.205 26.419 1.00 15.63 445 ALA A CA 1
ATOM 1694 C C . ALA A 1 233 ? 8.723 10.171 26.395 1.00 16.98 445 ALA A C 1
ATOM 1695 O O . ALA A 1 233 ? 9.589 10.096 25.514 1.00 16.44 445 ALA A O 1
ATOM 1697 N N . VAL A 1 234 ? 8.737 11.098 27.357 1.00 14.35 446 VAL A N 1
ATOM 1698 C CA . VAL A 1 234 ? 9.763 12.132 27.480 1.00 14.12 446 VAL A CA 1
ATOM 1699 C C . VAL A 1 234 ? 10.613 11.778 28.694 1.00 14.71 446 VAL A C 1
ATOM 1700 O O . VAL A 1 234 ? 10.075 11.578 29.793 1.00 14.90 446 VAL A O 1
ATOM 1704 N N . LYS A 1 235 ? 11.921 11.668 28.495 1.00 15.89 447 LYS A N 1
ATOM 1705 C CA . LYS A 1 235 ? 12.808 11.205 29.550 1.00 15.27 447 LYS A CA 1
ATOM 1706 C C . LYS A 1 235 ? 13.979 12.156 29.739 1.00 13.83 447 LYS A C 1
ATOM 1707 O O . LYS A 1 235 ? 14.441 12.818 28.797 1.00 14.56 447 LYS A O 1
ATOM 1713 N N . HIS A 1 236 ? 14.480 12.187 30.976 1.00 14.99 448 HIS A N 1
ATOM 1714 C CA . HIS A 1 236 ? 15.700 12.928 31.281 1.00 15.91 448 HIS A CA 1
ATOM 1715 C C . HIS A 1 236 ? 16.935 12.197 30.777 1.00 14.42 448 HIS A C 1
ATOM 1716 O O . HIS A 1 236 ? 17.094 11.000 31.028 1.00 16.96 448 HIS A O 1
ATOM 1723 N N . LEU A 1 237 ? 17.858 12.937 30.145 1.00 16.30 449 LEU A N 1
ATOM 1724 C CA . LEU A 1 237 ? 19.164 12.376 29.810 1.00 14.32 449 LEU A CA 1
ATOM 1725 C C . LEU A 1 237 ? 20.273 12.968 30.674 1.00 18.79 449 LEU A C 1
ATOM 1726 O O . LEU A 1 237 ? 20.919 12.227 31.422 1.00 17.77 449 LEU A O 1
ATOM 1731 N N . VAL A 1 238 ? 20.508 14.283 30.622 1.00 19.88 450 VAL A N 1
ATOM 1732 C CA . VAL A 1 238 ? 21.527 14.903 31.471 1.00 20.02 450 VAL A CA 1
ATOM 1733 C C . VAL A 1 238 ? 21.082 16.289 31.925 1.00 18.68 450 VAL A C 1
ATOM 1734 O O . VAL A 1 238 ? 20.243 16.945 31.301 1.00 14.22 450 VAL A O 1
ATOM 1738 N N . GLY A 1 239 ? 21.685 16.743 33.026 1.00 18.87 451 GLY A N 1
ATOM 1739 C CA . GLY A 1 239 ? 21.516 18.106 33.475 1.00 21.20 451 GLY A CA 1
ATOM 1740 C C . GLY A 1 239 ? 20.346 18.303 34.426 1.00 18.00 451 GLY A C 1
ATOM 1741 O O . GLY A 1 239 ? 19.542 17.403 34.701 1.00 18.67 451 GLY A O 1
ATOM 1742 N N . GLY A 1 240 ? 20.267 19.530 34.944 1.00 16.37 452 GLY A N 1
ATOM 1743 C CA . GLY A 1 240 ? 19.194 19.986 35.817 1.00 18.02 452 GLY A CA 1
ATOM 1744 C C . GLY A 1 240 ? 19.142 19.271 37.154 1.00 18.05 452 GLY A C 1
ATOM 1745 O O . GLY A 1 240 ? 20.124 18.692 37.637 1.00 18.08 452 GLY A O 1
ATOM 1746 N N . GLU A 1 241 ? 17.969 19.352 37.775 1.00 16.38 453 GLU A N 1
ATOM 1747 C CA . GLU A 1 241 ? 17.707 18.652 39.027 1.00 17.42 453 GLU A CA 1
ATOM 1748 C C . GLU A 1 241 ? 16.416 17.851 38.879 1.00 17.29 453 GLU A C 1
ATOM 1749 O O . GLU A 1 241 ? 15.742 17.913 37.846 1.00 16.46 453 GLU A O 1
ATOM 1755 N N . ARG A 1 242 ? 16.076 17.115 39.943 1.00 18.25 454 ARG A N 1
ATOM 1756 C CA . ARG A 1 242 ? 14.875 16.288 39.919 1.00 18.32 454 ARG A CA 1
ATOM 1757 C C . ARG A 1 242 ? 13.609 17.138 39.936 1.00 20.92 454 ARG A C 1
ATOM 1758 O O . ARG A 1 242 ? 12.615 16.794 39.278 1.00 19.72 454 ARG A O 1
ATOM 1766 N N . ASP A 1 243 ? 13.619 18.237 40.687 1.00 18.79 455 ASP A N 1
ATOM 1767 C CA . ASP A 1 243 ? 12.415 19.059 40.852 1.00 22.50 455 ASP A CA 1
ATOM 1768 C C . ASP A 1 243 ? 11.976 19.591 39.489 1.00 18.84 455 ASP A C 1
ATOM 1769 O O . ASP A 1 243 ? 12.736 20.339 38.859 1.00 17.35 455 ASP A O 1
ATOM 1774 N N . PRO A 1 244 ? 10.784 19.234 38.992 1.00 20.99 456 PRO A N 1
ATOM 1775 C CA . PRO A 1 244 ? 10.393 19.686 37.648 1.00 19.82 456 PRO A CA 1
ATOM 1776 C C . PRO A 1 244 ? 10.111 21.170 37.563 1.00 22.74 456 PRO A C 1
ATOM 1777 O O . PRO A 1 244 ? 9.989 21.686 36.448 1.00 24.36 456 PRO A O 1
ATOM 1781 N N . MET A 1 245 ? 9.965 21.875 38.686 1.00 22.29 457 MET A N 1
ATOM 1782 C CA . MET A 1 245 ? 9.792 23.324 38.618 1.00 19.59 457 MET A CA 1
ATOM 1783 C C . MET A 1 245 ? 11.106 24.091 38.667 1.00 24.51 457 MET A C 1
ATOM 1784 O O . MET A 1 245 ? 11.105 25.303 38.441 1.00 26.35 457 MET A O 1
ATOM 1789 N N . ASN A 1 246 ? 12.227 23.433 38.957 1.00 21.18 458 ASN A N 1
ATOM 1790 C CA . ASN A 1 246 ? 13.485 24.144 39.169 1.00 22.12 458 ASN A CA 1
ATOM 1791 C C . ASN A 1 246 ? 14.153 24.388 37.822 1.00 25.79 458 ASN A C 1
ATOM 1792 O O . ASN A 1 246 ? 14.733 23.479 37.221 1.00 23.21 458 ASN A O 1
ATOM 1797 N N . LEU A 1 247 ? 14.073 25.632 37.348 1.00 16.99 459 LEU A N 1
ATOM 1798 C CA . LEU A 1 247 ? 14.751 26.094 36.146 1.00 16.16 459 LEU A CA 1
ATOM 1799 C C . LEU A 1 247 ? 15.993 26.917 36.472 1.00 16.58 459 LEU A C 1
ATOM 1800 O O . LEU A 1 247 ? 16.634 27.440 35.568 1.00 22.15 459 LEU A O 1
ATOM 1805 N N . PHE A 1 248 ? 16.311 27.049 37.752 1.00 20.36 460 PHE A N 1
ATOM 1806 C CA . PHE A 1 248 ? 17.522 27.687 38.253 1.00 26.34 460 PHE A CA 1
ATOM 1807 C C . PHE A 1 248 ? 18.583 26.643 38.578 1.00 29.34 460 PHE A C 1
ATOM 1808 O O . PHE A 1 248 ? 19.220 26.687 39.631 1.00 43.45 460 PHE A O 1
ATOM 1816 N N . ALA A 1 249 ? 18.730 25.636 37.741 1.00 21.25 461 ALA A N 1
ATOM 1817 C CA . ALA A 1 249 ? 19.658 24.550 38.035 1.00 29.26 461 ALA A CA 1
ATOM 1818 C C . ALA A 1 249 ? 20.665 24.431 36.900 1.00 26.53 461 ALA A C 1
ATOM 1819 O O . ALA A 1 249 ? 20.728 23.395 36.217 1.00 28.37 461 ALA A O 1
ATOM 1821 N N . PHE A 1 250 ? 21.459 25.479 36.703 1.00 22.62 462 PHE A N 1
ATOM 1822 C CA . PHE A 1 250 ? 22.444 25.492 35.632 1.00 17.00 462 PHE A CA 1
ATOM 1823 C C . PHE A 1 250 ? 23.851 25.566 36.221 1.00 19.66 462 PHE A C 1
ATOM 1824 O O . PHE A 1 250 ? 24.065 25.822 37.418 1.00 19.45 462 PHE A O 1
ATOM 1832 N N . GLY A 1 251 ? 24.828 25.289 35.372 1.00 21.10 463 GLY A N 1
ATOM 1833 C CA . GLY A 1 251 ? 26.207 25.285 35.823 1.00 20.61 463 GLY A CA 1
ATOM 1834 C C . GLY A 1 251 ? 27.076 24.765 34.698 1.00 19.88 463 GLY A C 1
ATOM 1835 O O . GLY A 1 251 ? 26.653 24.747 33.551 1.00 16.50 463 GLY A O 1
ATOM 1836 N N . ASP A 1 252 ? 28.292 24.338 35.043 1.00 24.85 464 ASP A N 1
ATOM 1837 C CA . ASP A 1 252 ? 29.198 23.782 34.037 1.00 20.87 464 ASP A CA 1
ATOM 1838 C C . ASP A 1 252 ? 29.981 22.658 34.706 1.00 24.99 464 ASP A C 1
ATOM 1839 O O . ASP A 1 252 ? 31.062 22.877 35.262 1.00 22.89 464 ASP A O 1
ATOM 1844 N N . VAL A 1 253 ? 29.425 21.452 34.660 1.00 20.13 465 VAL A N 1
ATOM 1845 C CA . VAL A 1 253 ? 29.972 20.321 35.396 1.00 20.85 465 VAL A CA 1
ATOM 1846 C C . VAL A 1 253 ? 29.864 19.069 34.536 1.00 23.99 465 VAL A C 1
ATOM 1847 O O . VAL A 1 253 ? 28.778 18.734 34.044 1.00 22.26 465 VAL A O 1
ATOM 1851 N N . ASP A 1 254 ? 30.988 18.376 34.365 1.00 24.55 466 ASP A N 1
ATOM 1852 C CA . ASP A 1 254 ? 30.989 17.082 33.716 1.00 24.25 466 ASP A CA 1
ATOM 1853 C C . ASP A 1 254 ? 30.543 16.029 34.715 1.00 22.36 466 ASP A C 1
ATOM 1854 O O . ASP A 1 254 ? 30.946 16.054 35.882 1.00 23.77 466 ASP A O 1
ATOM 1859 N N . GLY A 1 255 ? 29.728 15.091 34.260 1.00 22.49 467 GLY A N 1
ATOM 1860 C CA . GLY A 1 255 ? 29.258 14.058 35.162 1.00 23.39 467 GLY A CA 1
ATOM 1861 C C . GLY A 1 255 ? 28.145 13.265 34.515 1.00 24.10 467 GLY A C 1
ATOM 1862 O O . GLY A 1 255 ? 27.755 13.511 33.370 1.00 21.61 467 GLY A O 1
ATOM 1863 N N . VAL A 1 256 ? 27.628 12.314 35.292 1.00 24.57 468 VAL A N 1
ATOM 1864 C CA . VAL A 1 256 ? 26.651 11.341 34.815 1.00 25.05 468 VAL A CA 1
ATOM 1865 C C . VAL A 1 256 ? 25.240 11.844 35.103 1.00 24.06 468 VAL A C 1
ATOM 1866 O O . VAL A 1 256 ? 24.903 12.189 36.243 1.00 22.36 468 VAL A O 1
ATOM 1870 N N . GLY A 1 257 ? 24.420 11.914 34.059 1.00 25.98 469 GLY A N 1
ATOM 1871 C CA . GLY A 1 257 ? 23.003 12.182 34.240 1.00 22.93 469 GLY A CA 1
ATOM 1872 C C . GLY A 1 257 ? 22.737 13.476 34.977 1.00 21.61 469 GLY A C 1
ATOM 1873 O O . GLY A 1 257 ? 23.162 14.567 34.572 1.00 22.70 469 GLY A O 1
ATOM 1874 N N . ILE A 1 258 ? 21.993 13.343 36.077 1.00 23.25 470 ILE A N 1
ATOM 1875 C CA . ILE A 1 258 ? 21.621 14.469 36.921 1.00 22.32 470 ILE A CA 1
ATOM 1876 C C . ILE A 1 258 ? 22.829 15.208 37.504 1.00 23.09 470 ILE A C 1
ATOM 1877 O O . ILE A 1 258 ? 22.706 16.364 37.922 1.00 25.25 470 ILE A O 1
ATOM 1882 N N . ASN A 1 259 ? 23.996 14.565 37.567 1.00 21.31 471 ASN A N 1
ATOM 1883 C CA . ASN A 1 259 ? 25.173 15.241 38.105 1.00 18.70 471 ASN A CA 1
ATOM 1884 C C . ASN A 1 259 ? 25.814 16.200 37.116 1.00 23.46 471 ASN A C 1
ATOM 1885 O O . ASN A 1 259 ? 26.602 17.061 37.525 1.00 25.74 471 ASN A O 1
ATOM 1890 N N . ALA A 1 260 ? 25.498 16.082 35.840 1.00 18.85 472 ALA A N 1
ATOM 1891 C CA . ALA A 1 260 ? 26.031 17.029 34.871 1.00 21.22 472 ALA A CA 1
ATOM 1892 C C . ALA A 1 260 ? 25.286 18.358 34.996 1.00 26.15 472 ALA A C 1
ATOM 1893 O O . ALA A 1 260 ? 24.115 18.414 35.397 1.00 23.31 472 ALA A O 1
ATOM 1895 N N . LYS A 1 261 ? 25.978 19.441 34.677 1.00 20.04 473 LYS A N 1
ATOM 1896 C CA . LYS A 1 261 ? 25.360 20.756 34.664 1.00 19.15 473 LYS A CA 1
ATOM 1897 C C . LYS A 1 261 ? 25.693 21.442 33.352 1.00 18.22 473 LYS A C 1
ATOM 1898 O O . LYS A 1 261 ? 26.860 21.481 32.935 1.00 18.15 473 LYS A O 1
ATOM 1904 N N . LEU A 1 262 ? 24.658 21.948 32.697 1.00 15.79 474 LEU A N 1
ATOM 1905 C CA . LEU A 1 262 ? 24.754 22.711 31.459 1.00 14.07 474 LEU A CA 1
ATOM 1906 C C . LEU A 1 262 ? 24.257 24.123 31.735 1.00 16.53 474 LEU A C 1
ATOM 1907 O O . LEU A 1 262 ? 23.702 24.404 32.802 1.00 17.29 474 LEU A O 1
ATOM 1912 N N . GLN A 1 263 ? 24.417 25.017 30.760 1.00 15.52 475 GLN A N 1
ATOM 1913 C CA . GLN A 1 263 ? 23.856 26.362 30.884 1.00 16.41 475 GLN A CA 1
ATOM 1914 C C . GLN A 1 263 ? 23.277 26.784 29.544 1.00 18.86 475 GLN A C 1
ATOM 1915 O O . GLN A 1 263 ? 24.022 27.204 28.656 1.00 15.97 475 GLN A O 1
ATOM 1921 N N . HIS A 1 264 ? 21.952 26.688 29.424 1.00 15.29 476 HIS A N 1
ATOM 1922 C CA . HIS A 1 264 ? 21.194 27.166 28.273 1.00 15.39 476 HIS A CA 1
ATOM 1923 C C . HIS A 1 264 ? 21.663 26.515 26.977 1.00 14.73 476 HIS A C 1
ATOM 1924 O O . HIS A 1 264 ? 21.925 27.220 25.982 1.00 13.73 476 HIS A O 1
ATOM 1931 N N . PRO A 1 265 ? 21.742 25.184 26.921 1.00 12.75 477 PRO A N 1
ATOM 1932 C CA . PRO A 1 265 ? 22.147 24.534 25.665 1.00 11.75 477 PRO A CA 1
ATOM 1933 C C . PRO A 1 265 ? 21.126 24.792 24.570 1.00 16.90 477 PRO A C 1
ATOM 1934 O O . PRO A 1 265 ? 19.926 24.565 24.754 1.00 15.67 477 PRO A O 1
ATOM 1938 N N . LEU A 1 266 ? 21.619 25.270 23.423 1.00 13.21 478 LEU A N 1
ATOM 1939 C CA . LEU A 1 266 ? 20.754 25.577 22.290 1.00 12.59 478 LEU A CA 1
ATOM 1940 C C . LEU A 1 266 ? 20.769 24.513 21.202 1.00 12.98 478 LEU A C 1
ATOM 1941 O O . LEU A 1 266 ? 19.883 24.535 20.343 1.00 13.01 478 LEU A O 1
ATOM 1946 N N . GLY A 1 267 ? 21.726 23.590 21.190 1.00 14.60 479 GLY A N 1
ATOM 1947 C CA . GLY A 1 267 ? 21.786 22.607 20.115 1.00 13.84 479 GLY A CA 1
ATOM 1948 C C . GLY A 1 267 ? 22.232 21.230 20.564 1.00 12.95 479 GLY A C 1
ATOM 1949 O O . GLY A 1 267 ? 23.026 21.078 21.500 1.00 14.80 479 GLY A O 1
ATOM 1950 N N . VAL A 1 268 ? 21.733 20.222 19.843 1.00 10.00 480 VAL A N 1
ATOM 1951 C CA . VAL A 1 268 ? 22.179 18.832 19.934 1.00 9.02 480 VAL A CA 1
ATOM 1952 C C . VAL A 1 268 ? 22.331 18.267 18.526 1.00 10.71 480 VAL A C 1
ATOM 1953 O O . VAL A 1 268 ? 21.606 18.648 17.602 1.00 14.14 480 VAL A O 1
ATOM 1957 N N . THR A 1 269 ? 23.251 17.314 18.364 1.00 12.39 481 THR A N 1
ATOM 1958 C CA . THR A 1 269 ? 23.339 16.587 17.100 1.00 12.77 481 THR A CA 1
ATOM 1959 C C . THR A 1 269 ? 23.787 15.161 17.402 1.00 14.09 481 THR A C 1
ATOM 1960 O O . THR A 1 269 ? 24.727 14.944 18.186 1.00 14.40 481 THR A O 1
ATOM 1964 N N . TRP A 1 270 ? 23.091 14.200 16.800 1.00 12.05 482 TRP A N 1
ATOM 1965 C CA . TRP A 1 270 ? 23.329 12.781 17.022 1.00 13.55 482 TRP A CA 1
ATOM 1966 C C . TRP A 1 270 ? 24.377 12.243 16.062 1.00 15.39 482 TRP A C 1
ATOM 1967 O O . TRP A 1 270 ? 24.252 12.410 14.836 1.00 16.15 482 TRP A O 1
ATOM 1978 N N . ASP A 1 271 ? 25.385 11.564 16.618 1.00 14.78 483 ASP A N 1
ATOM 1979 C CA . ASP A 1 271 ? 26.460 10.930 15.844 1.00 17.94 483 ASP A CA 1
ATOM 1980 C C . ASP A 1 271 ? 26.172 9.429 15.834 1.00 18.96 483 ASP A C 1
ATOM 1981 O O . ASP A 1 271 ? 26.510 8.713 16.785 1.00 20.50 483 ASP A O 1
ATOM 1986 N N . LYS A 1 272 ? 25.533 8.941 14.761 1.00 19.33 484 LYS A N 1
ATOM 1987 C CA . LYS A 1 272 ? 25.169 7.527 14.748 1.00 21.36 484 LYS A CA 1
ATOM 1988 C C . LYS A 1 272 ? 26.381 6.616 14.591 1.00 23.70 484 LYS A C 1
ATOM 1989 O O . LYS A 1 272 ? 26.318 5.456 15.015 1.00 26.05 484 LYS A O 1
ATOM 1995 N N . LYS A 1 273 ? 27.486 7.109 14.020 1.00 21.85 485 LYS A N 1
ATOM 1996 C CA . LYS A 1 273 ? 28.674 6.272 13.880 1.00 24.62 485 LYS A CA 1
ATOM 1997 C C . LYS A 1 273 ? 29.230 5.885 15.244 1.00 26.31 485 LYS A C 1
ATOM 1998 O O . LYS A 1 273 ? 29.536 4.713 15.493 1.00 31.49 485 LYS A O 1
ATOM 2004 N N . ARG A 1 274 ? 29.369 6.859 16.144 1.00 22.51 486 ARG A N 1
ATOM 2005 C CA . ARG A 1 274 ? 29.930 6.629 17.471 1.00 22.16 486 ARG A CA 1
ATOM 2006 C C . ARG A 1 274 ? 28.875 6.417 18.548 1.00 23.56 486 ARG A C 1
ATOM 2007 O O . ARG A 1 274 ? 29.230 6.102 19.694 1.00 22.48 486 ARG A O 1
ATOM 2015 N N . ASN A 1 275 ? 27.596 6.572 18.211 1.00 22.21 487 ASN A N 1
ATOM 2016 C CA . ASN A 1 275 ? 26.517 6.501 19.195 1.00 21.89 487 ASN A CA 1
ATOM 2017 C C . ASN A 1 275 ? 26.758 7.504 20.317 1.00 21.29 487 ASN A C 1
ATOM 2018 O O . ASN A 1 275 ? 26.698 7.171 21.509 1.00 22.32 487 ASN A O 1
ATOM 2023 N N . LEU A 1 276 ? 27.065 8.740 19.916 1.00 16.09 488 LEU A N 1
ATOM 2024 C CA . LEU A 1 276 ? 27.310 9.842 20.835 1.00 18.72 488 LEU A CA 1
ATOM 2025 C C . LEU A 1 276 ? 26.454 11.034 20.437 1.00 16.53 488 LEU A C 1
ATOM 2026 O O . LEU A 1 276 ? 26.155 11.231 19.256 1.00 15.59 488 LEU A O 1
ATOM 2031 N N . LEU A 1 277 ? 26.096 11.841 21.433 1.00 15.93 489 LEU A N 1
ATOM 2032 C CA . LEU A 1 277 ? 25.347 13.083 21.229 1.00 15.29 489 LEU A CA 1
ATOM 2033 C C . LEU A 1 277 ? 26.253 14.278 21.515 1.00 15.16 489 LEU A C 1
ATOM 2034 O O . LEU A 1 277 ? 26.803 14.401 22.617 1.00 15.85 489 LEU A O 1
ATOM 2039 N N . TYR A 1 278 ? 26.387 15.190 20.555 1.00 16.77 490 TYR A N 1
ATOM 2040 C CA . TYR A 1 278 ? 27.153 16.404 20.814 1.00 15.45 490 TYR A CA 1
ATOM 2041 C C . TYR A 1 278 ? 26.210 17.556 21.128 1.00 11.60 490 TYR A C 1
ATOM 2042 O O . TYR A 1 278 ? 25.122 17.674 20.541 1.00 14.72 490 TYR A O 1
ATOM 2051 N N . VAL A 1 279 ? 26.631 18.398 22.060 1.00 14.18 491 VAL A N 1
ATOM 2052 C CA . VAL A 1 279 ? 25.767 19.414 22.657 1.00 15.36 491 VAL A CA 1
ATOM 2053 C C . VAL A 1 279 ? 26.467 20.759 22.561 1.00 16.25 491 VAL A C 1
ATOM 2054 O O . VAL A 1 279 ? 27.597 20.909 23.039 1.00 15.47 491 VAL A O 1
ATOM 2058 N N . ALA A 1 280 ? 25.784 21.742 21.989 1.00 12.51 492 ALA A N 1
ATOM 2059 C CA . ALA A 1 280 ? 26.233 23.132 22.076 1.00 13.57 492 ALA A CA 1
ATOM 2060 C C . ALA A 1 280 ? 25.736 23.686 23.411 1.00 12.87 492 ALA A C 1
ATOM 2061 O O . ALA A 1 280 ? 24.556 24.035 23.571 1.00 13.40 492 ALA A O 1
ATOM 2063 N N . ASP A 1 281 ? 26.650 23.728 24.385 1.00 12.92 493 ASP A N 1
ATOM 2064 C CA . ASP A 1 281 ? 26.344 24.160 25.753 1.00 13.01 493 ASP A CA 1
ATOM 2065 C C . ASP A 1 281 ? 26.556 25.670 25.812 1.00 14.55 493 ASP A C 1
ATOM 2066 O O . ASP A 1 281 ? 27.545 26.182 26.342 1.00 14.50 493 ASP A O 1
ATOM 2071 N N . SER A 1 282 ? 25.573 26.384 25.255 1.00 13.13 494 SER A N 1
ATOM 2072 C CA . SER A 1 282 ? 25.792 27.708 24.676 1.00 11.79 494 SER A CA 1
ATOM 2073 C C . SER A 1 282 ? 26.354 28.722 25.670 1.00 16.26 494 SER A C 1
ATOM 2074 O O . SER A 1 282 ? 27.364 29.379 25.389 1.00 14.77 494 SER A O 1
ATOM 2077 N N . TYR A 1 283 ? 25.702 28.907 26.821 1.00 16.42 495 TYR A N 1
ATOM 2078 C CA . TYR A 1 283 ? 26.175 29.969 27.705 1.00 13.00 495 TYR A CA 1
ATOM 2079 C C . TYR A 1 283 ? 27.466 29.603 28.439 1.00 13.06 495 TYR A C 1
ATOM 2080 O O . TYR A 1 283 ? 28.107 30.497 29.015 1.00 15.21 495 TYR A O 1
ATOM 2089 N N . ASN A 1 284 ? 27.895 28.340 28.381 1.00 16.01 496 ASN A N 1
ATOM 2090 C CA . ASN A 1 284 ? 29.215 27.951 28.873 1.00 18.38 496 ASN A CA 1
ATOM 2091 C C . ASN A 1 284 ? 30.294 28.016 27.789 1.00 14.75 496 ASN A C 1
ATOM 2092 O O . ASN A 1 284 ? 31.471 27.795 28.104 1.00 15.08 496 ASN A O 1
ATOM 2097 N N . HIS A 1 285 ? 29.927 28.338 26.544 1.00 12.81 497 HIS A N 1
ATOM 2098 C CA . HIS A 1 285 ? 30.891 28.504 25.445 1.00 13.39 497 HIS A CA 1
ATOM 2099 C C . HIS A 1 285 ? 31.668 27.214 25.191 1.00 16.22 497 HIS A C 1
ATOM 2100 O O . HIS A 1 285 ? 32.857 27.232 24.843 1.00 15.63 497 HIS A O 1
ATOM 2107 N N . LYS A 1 286 ? 30.980 26.080 25.312 1.00 14.38 498 LYS A N 1
ATOM 2108 C CA . LYS A 1 286 ? 31.622 24.780 25.199 1.00 12.22 498 LYS A CA 1
ATOM 2109 C C . LYS A 1 286 ? 30.782 23.840 24.356 1.00 12.73 498 LYS A C 1
ATOM 2110 O O . LYS A 1 286 ? 29.561 23.973 24.271 1.00 14.00 498 LYS A O 1
ATOM 2116 N N . ILE A 1 287 ? 31.461 22.881 23.735 1.00 14.68 499 ILE A N 1
ATOM 2117 C CA . ILE A 1 287 ? 30.806 21.744 23.111 1.00 15.96 499 ILE A CA 1
ATOM 2118 C C . ILE A 1 287 ? 30.961 20.568 24.057 1.00 18.15 499 ILE A C 1
ATOM 2119 O O . ILE A 1 287 ? 32.080 20.256 24.485 1.00 14.40 499 ILE A O 1
ATOM 2124 N N . LYS A 1 288 ? 29.842 19.944 24.431 1.00 16.02 500 LYS A N 1
ATOM 2125 C CA . LYS A 1 288 ? 29.86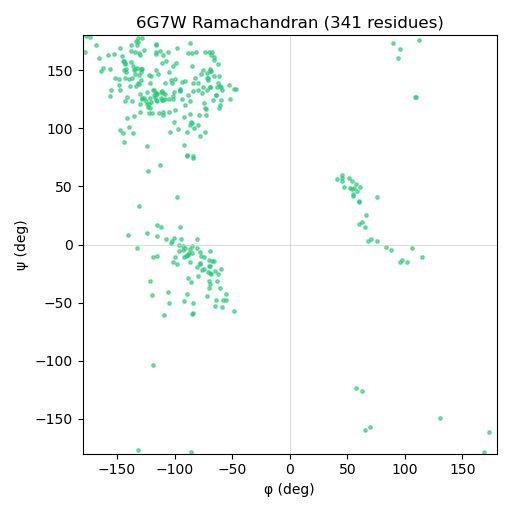4 18.776 25.300 1.00 16.91 500 LYS A CA 1
ATOM 2126 C C . LYS A 1 288 ? 29.527 17.524 24.492 1.00 18.42 500 LYS A C 1
ATOM 2127 O O . LYS A 1 288 ? 28.897 17.583 23.426 1.00 16.01 500 LYS A O 1
ATOM 2133 N N . VAL A 1 289 ? 29.936 16.372 25.014 1.00 18.26 501 VAL A N 1
ATOM 2134 C CA . VAL A 1 289 ? 29.592 15.090 24.415 1.00 14.91 501 VAL A CA 1
ATOM 2135 C C . VAL A 1 289 ? 28.894 14.251 25.475 1.00 17.63 501 VAL A C 1
ATOM 2136 O O . VAL A 1 289 ? 29.368 14.152 26.619 1.00 18.23 501 VAL A O 1
ATOM 2140 N N . VAL A 1 290 ? 27.750 13.682 25.107 1.00 14.22 502 VAL A N 1
ATOM 2141 C CA . VAL A 1 290 ? 26.961 12.833 25.996 1.00 15.25 502 VAL A CA 1
ATOM 2142 C C . VAL A 1 290 ? 26.919 11.433 25.408 1.00 19.09 502 VAL A C 1
ATOM 2143 O O . VAL A 1 290 ? 26.611 11.250 24.221 1.00 17.59 502 VAL A O 1
ATOM 2147 N N . ASP A 1 291 ? 27.217 10.443 26.243 1.00 19.51 503 ASP A N 1
ATOM 2148 C CA . ASP A 1 291 ? 27.029 9.055 25.866 1.00 20.00 503 ASP A CA 1
ATOM 2149 C C . ASP A 1 291 ? 25.632 8.672 26.321 1.00 21.41 503 ASP A C 1
ATOM 2150 O O . ASP A 1 291 ? 25.394 8.591 27.535 1.00 25.85 503 ASP A O 1
ATOM 2155 N N . PRO A 1 292 ? 24.673 8.453 25.416 1.00 20.39 504 PRO A N 1
ATOM 2156 C CA . PRO A 1 292 ? 23.291 8.213 25.875 1.00 21.03 504 PRO A CA 1
ATOM 2157 C C . PRO A 1 292 ? 23.110 6.888 26.592 1.00 20.84 504 PRO A C 1
ATOM 2158 O O . PRO A 1 292 ? 22.004 6.631 27.096 1.00 27.75 504 PRO A O 1
ATOM 2162 N N . LYS A 1 293 ? 24.138 6.041 26.637 1.00 17.99 505 LYS A N 1
ATOM 2163 C CA . LYS A 1 293 ? 24.089 4.766 27.342 1.00 25.04 505 LYS A CA 1
ATOM 2164 C C . LYS A 1 293 ? 24.431 4.950 28.812 1.00 26.72 505 LYS A C 1
ATOM 2165 O O . LYS A 1 293 ? 23.643 4.609 29.702 1.00 23.57 505 LYS A O 1
ATOM 2171 N N . THR A 1 294 ? 25.633 5.457 29.065 1.00 29.73 506 THR A N 1
ATOM 2172 C CA . THR A 1 294 ? 26.128 5.718 30.404 1.00 29.97 506 THR A CA 1
ATOM 2173 C C . THR A 1 294 ? 25.553 6.987 30.995 1.00 26.70 506 THR A C 1
ATOM 2174 O O . THR A 1 294 ? 25.670 7.189 32.203 1.00 31.02 506 THR A O 1
ATOM 2178 N N . LYS A 1 295 ? 24.960 7.855 30.170 1.00 20.31 507 LYS A N 1
ATOM 2179 C CA . LYS A 1 295 ? 24.477 9.180 30.557 1.00 18.66 507 LYS A CA 1
ATOM 2180 C C . LYS A 1 295 ? 25.615 10.118 30.979 1.00 19.45 507 LYS A C 1
ATOM 2181 O O . LYS A 1 295 ? 25.352 11.164 31.586 1.00 21.67 507 LYS A O 1
ATOM 2187 N N . ASN A 1 296 ? 26.866 9.7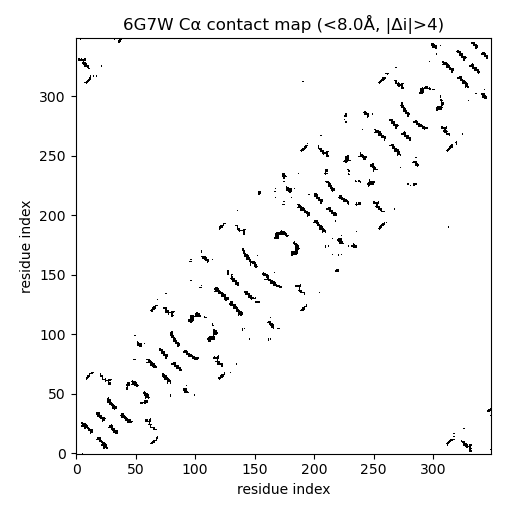73 30.661 1.00 23.24 508 ASN A N 1
ATOM 2188 C CA . ASN A 1 296 ? 28.022 10.605 30.983 1.00 21.52 508 ASN A CA 1
ATOM 2189 C C . ASN A 1 296 ? 28.106 11.795 30.031 1.00 24.74 508 ASN A C 1
ATOM 2190 O O . ASN A 1 296 ? 28.042 11.628 28.810 1.00 23.20 508 ASN A O 1
ATOM 2195 N N . CYS A 1 297 ? 28.268 12.989 30.599 1.00 21.73 509 CYS A N 1
ATOM 2196 C CA . CYS A 1 297 ? 28.347 14.249 29.864 1.00 20.32 509 CYS A CA 1
ATOM 2197 C C . CYS A 1 297 ? 29.704 14.862 30.178 1.00 18.68 509 CYS A C 1
ATOM 2198 O O . CYS A 1 297 ? 29.962 15.220 31.330 1.00 18.84 509 CYS A O 1
ATOM 2201 N N . THR A 1 298 ? 30.585 14.954 29.175 1.00 18.81 510 THR A N 1
ATOM 2202 C CA . THR A 1 298 ? 31.929 15.476 29.389 1.00 19.02 510 THR A CA 1
ATOM 2203 C C . THR A 1 298 ? 32.198 16.601 28.400 1.00 20.40 510 THR A C 1
ATOM 2204 O O . THR A 1 298 ? 31.471 16.787 27.435 1.00 18.85 510 THR A O 1
ATOM 2208 N N . THR A 1 299 ? 33.267 17.358 28.622 1.00 16.04 511 THR A N 1
ATOM 2209 C CA . THR A 1 299 ? 33.557 18.481 27.743 1.00 18.71 511 THR A CA 1
ATOM 2210 C C . THR A 1 299 ? 34.379 18.002 26.546 1.00 17.04 511 THR A C 1
ATOM 2211 O O . THR A 1 299 ? 35.420 17.364 26.726 1.00 18.20 511 THR A O 1
ATOM 2215 N N . LEU A 1 300 ? 33.874 18.255 25.336 1.00 17.43 512 LEU A N 1
ATOM 2216 C CA . LEU A 1 300 ? 34.563 17.863 24.110 1.00 16.65 512 LEU A CA 1
ATOM 2217 C C . LEU A 1 300 ? 35.509 18.961 23.629 1.00 16.39 512 LEU A C 1
ATOM 2218 O O . LEU A 1 300 ? 36.651 18.677 23.234 1.00 16.99 512 LEU A O 1
ATOM 2223 N N . ALA A 1 301 ? 35.067 20.219 23.678 1.00 15.93 513 ALA A N 1
ATOM 2224 C CA . ALA A 1 301 ? 35.892 21.306 23.151 1.00 17.23 513 ALA A CA 1
ATOM 2225 C C . ALA A 1 301 ? 35.492 22.619 23.808 1.00 16.98 513 ALA A C 1
ATOM 2226 O O . ALA A 1 301 ? 34.344 22.798 24.215 1.00 16.33 513 ALA A O 1
ATOM 2228 N N . GLY A 1 302 ? 36.459 23.533 23.920 1.00 13.24 514 GLY A N 1
ATOM 2229 C CA . GLY A 1 302 ? 36.134 24.846 24.451 1.00 13.95 514 GLY A CA 1
ATOM 2230 C C . GLY A 1 302 ? 36.701 25.063 25.846 1.00 16.10 514 GLY A C 1
ATOM 2231 O O . GLY A 1 302 ? 36.506 24.236 26.742 1.00 17.35 514 GLY A O 1
ATOM 2232 N N . THR A 1 303 ? 37.435 26.158 26.032 1.00 15.52 515 THR A N 1
ATOM 2233 C CA . THR A 1 303 ? 37.994 26.474 27.353 1.00 15.78 515 THR A CA 1
ATOM 2234 C C . THR A 1 303 ? 36.969 27.133 28.269 1.00 17.18 515 THR A C 1
ATOM 2235 O O . THR A 1 303 ? 37.172 27.174 29.494 1.00 18.28 515 THR A O 1
ATOM 2239 N N . GLY A 1 304 ? 35.899 27.681 27.697 1.00 20.01 516 GLY A N 1
ATOM 2240 C CA . GLY A 1 304 ? 34.934 28.459 28.441 1.00 17.77 516 GLY A CA 1
ATOM 2241 C C . GLY A 1 304 ? 35.142 29.952 28.342 1.00 20.94 516 GLY A C 1
ATOM 2242 O O . GLY A 1 304 ? 34.254 30.712 28.749 1.00 22.58 516 GLY A O 1
ATOM 2243 N N . ASP A 1 305 ? 36.298 30.392 27.846 1.00 19.56 517 ASP A N 1
ATOM 2244 C CA . ASP A 1 305 ? 36.578 31.799 27.611 1.00 24.41 517 ASP A CA 1
ATOM 2245 C C . ASP A 1 305 ? 36.114 32.186 26.208 1.00 23.91 517 ASP A C 1
ATOM 2246 O O . ASP A 1 305 ? 35.885 31.336 25.352 1.00 19.44 517 ASP A O 1
ATOM 2251 N N . THR A 1 306 ? 36.016 33.495 25.962 1.00 23.72 518 THR A N 1
ATOM 2252 C CA . THR A 1 306 ? 35.498 33.971 24.684 1.00 23.73 518 THR A CA 1
ATOM 2253 C C . THR A 1 306 ? 36.537 34.737 23.869 1.00 23.96 518 THR A C 1
ATOM 2254 O O . THR A 1 306 ? 36.165 35.445 22.933 1.00 28.07 518 THR A O 1
ATOM 2258 N N . ASN A 1 307 ? 37.828 34.617 24.196 1.00 22.74 519 ASN A N 1
ATOM 2259 C CA . ASN A 1 307 ? 38.885 35.104 23.303 1.00 28.15 519 ASN A CA 1
ATOM 2260 C C . ASN A 1 307 ? 38.994 34.172 22.092 1.00 32.81 519 ASN A C 1
ATOM 2261 O O . ASN A 1 307 ? 39.417 33.017 22.214 1.00 38.42 519 ASN A O 1
ATOM 2266 N N . ASN A 1 308 ? 38.623 34.654 20.912 1.00 26.77 520 ASN A N 1
ATOM 2267 C CA . ASN A 1 308 ? 38.500 33.755 19.773 1.00 29.34 520 ASN A CA 1
ATOM 2268 C C . ASN A 1 308 ? 39.863 33.465 19.172 1.00 30.44 520 ASN A C 1
ATOM 2269 O O . ASN A 1 308 ? 40.661 34.375 18.952 1.00 27.07 520 ASN A O 1
ATOM 2274 N N . VAL A 1 309 ? 40.126 32.190 18.912 1.00 26.15 521 VAL A N 1
ATOM 2275 C CA . VAL A 1 309 ? 41.292 31.754 18.162 1.00 33.75 521 VAL A CA 1
ATOM 2276 C C . VAL A 1 309 ? 40.760 30.966 16.978 1.00 30.67 521 VAL A C 1
ATOM 2277 O O . VAL A 1 309 ? 39.697 30.339 17.061 1.00 35.99 521 VAL A O 1
ATOM 2281 N N . THR A 1 310 ? 41.452 31.057 15.852 1.00 30.56 522 THR A N 1
ATOM 2282 C CA . THR A 1 310 ? 40.897 30.501 14.625 1.00 36.69 522 THR A CA 1
ATOM 2283 C C . THR A 1 310 ? 41.469 29.137 14.285 1.00 27.22 522 THR A C 1
ATOM 2284 O O . THR A 1 310 ? 40.918 28.446 13.416 1.00 21.76 522 THR A O 1
ATOM 2288 N N . SER A 1 311 ? 42.525 28.723 14.976 1.00 23.10 523 SER A N 1
ATOM 2289 C CA . SER A 1 311 ? 43.097 27.399 14.795 1.00 18.11 523 SER A CA 1
ATOM 2290 C C . SER A 1 311 ? 43.546 26.896 16.152 1.00 17.12 523 SER A C 1
ATOM 2291 O O . SER A 1 311 ? 44.353 27.564 16.797 1.00 17.47 523 SER A O 1
ATOM 2294 N N . SER A 1 312 ? 43.049 25.728 16.577 1.00 17.79 524 SER A N 1
ATOM 2295 C CA . SER A 1 312 ? 43.506 25.152 17.840 1.00 17.35 524 SER A CA 1
ATOM 2296 C C . SER A 1 312 ? 43.038 23.705 17.970 1.00 15.92 524 SER A C 1
ATOM 2297 O O . SER A 1 312 ? 42.231 23.205 17.180 1.00 16.16 524 SER A O 1
ATOM 2300 N N . SER A 1 313 ? 43.544 23.045 19.009 1.00 15.33 525 SER A N 1
ATOM 2301 C CA . SER A 1 313 ? 43.028 21.751 19.439 1.00 14.38 525 SER A CA 1
ATOM 2302 C C . SER A 1 313 ? 41.619 21.907 19.998 1.00 21.72 525 SER A C 1
ATOM 2303 O O . SER A 1 313 ? 41.160 23.016 20.276 1.00 19.30 525 SER A O 1
ATOM 2306 N N . PHE A 1 314 ? 40.917 20.780 20.157 1.00 16.87 526 PHE A N 1
ATOM 2307 C CA . PHE A 1 314 ? 39.611 20.828 20.815 1.00 17.89 526 PHE A CA 1
ATOM 2308 C C . PHE A 1 314 ? 39.733 21.471 22.192 1.00 19.98 526 PHE A C 1
ATOM 2309 O O . PHE A 1 314 ? 38.949 22.355 22.551 1.00 19.32 526 PHE A O 1
ATOM 2317 N N . THR A 1 315 ? 40.715 21.030 22.977 1.00 17.97 527 THR A N 1
ATOM 2318 C CA . THR A 1 315 ? 40.766 21.428 24.387 1.00 19.63 527 THR A CA 1
ATOM 2319 C C . THR A 1 315 ? 41.080 22.912 24.549 1.00 25.55 527 THR A C 1
ATOM 2320 O O . THR A 1 315 ? 40.734 23.502 25.576 1.00 29.15 527 THR A O 1
ATOM 2324 N N . GLU A 1 316 ? 41.756 23.528 23.575 1.00 22.33 528 GLU A N 1
ATOM 2325 C CA . GLU A 1 316 ? 42.147 24.933 23.676 1.00 23.32 528 GLU A CA 1
ATOM 2326 C C . GLU A 1 316 ? 41.337 25.837 22.769 1.00 24.45 528 GLU A C 1
ATOM 2327 O O . GLU A 1 316 ? 41.632 27.038 22.672 1.00 23.56 528 GLU A O 1
ATOM 2333 N N . SER A 1 317 ? 40.338 25.288 22.089 1.00 18.41 529 SER A N 1
ATOM 2334 C CA . SER A 1 317 ? 39.505 26.085 21.220 1.00 15.38 529 SER A CA 1
ATOM 2335 C C . SER A 1 317 ? 38.572 26.957 22.061 1.00 19.22 529 SER A C 1
ATOM 2336 O O . SER A 1 317 ? 38.421 26.766 23.260 1.00 18.13 529 SER A O 1
ATOM 2339 N N . THR A 1 318 ? 37.966 27.952 21.427 1.00 17.51 530 THR A N 1
ATOM 2340 C CA . THR A 1 318 ? 37.015 28.797 22.133 1.00 17.67 530 THR A CA 1
ATOM 2341 C C . THR A 1 318 ? 35.775 28.982 21.280 1.00 16.61 530 THR A C 1
ATOM 2342 O O . THR A 1 318 ? 35.835 28.955 20.043 1.00 19.19 530 THR A O 1
ATOM 2346 N N . PHE A 1 319 ? 34.645 29.173 21.957 1.00 15.71 531 PHE A N 1
ATOM 2347 C CA . PHE A 1 319 ? 33.376 29.473 21.311 1.00 17.55 531 PHE A CA 1
ATOM 2348 C C . PHE A 1 319 ? 32.749 30.669 22.024 1.00 13.13 531 PHE A C 1
ATOM 2349 O O . PHE A 1 319 ? 33.246 31.144 23.045 1.00 15.98 531 PHE A O 1
ATOM 2357 N N . ASN A 1 320 ? 31.631 31.166 21.493 1.00 13.46 532 ASN A N 1
ATOM 2358 C CA . ASN A 1 320 ? 30.951 32.284 22.143 1.00 14.37 532 ASN A CA 1
ATOM 2359 C C . ASN A 1 320 ? 29.457 32.094 21.880 1.00 14.76 532 ASN A C 1
ATOM 2360 O O . ASN A 1 320 ? 28.972 32.401 20.785 1.00 14.08 532 ASN A O 1
ATOM 2365 N N . GLU A 1 321 ? 28.754 31.539 22.871 1.00 14.88 533 GLU A N 1
ATOM 2366 C CA . GLU A 1 321 ? 27.334 31.207 22.777 1.00 14.76 533 GLU A CA 1
ATOM 2367 C C . GLU A 1 321 ? 26.964 30.498 21.470 1.00 13.75 533 GLU A C 1
ATOM 2368 O O . GLU A 1 321 ? 26.079 30.956 20.740 1.00 15.17 533 GLU A O 1
ATOM 2374 N N . PRO A 1 322 ? 27.591 29.358 21.167 1.00 13.38 534 PRO A N 1
ATOM 2375 C CA . PRO A 1 322 ? 27.224 28.627 19.943 1.00 12.06 534 PRO A CA 1
ATOM 2376 C C . PRO A 1 322 ? 25.753 28.236 19.967 1.00 13.47 534 PRO A C 1
ATOM 2377 O O . PRO A 1 322 ? 25.281 27.595 20.906 1.00 12.78 534 PRO A O 1
ATOM 2381 N N . GLY A 1 323 ? 25.014 28.652 18.932 1.00 13.63 535 GLY A N 1
ATOM 2382 C CA . GLY A 1 323 ? 23.570 28.490 18.934 1.00 13.79 535 GLY A CA 1
ATOM 2383 C C . GLY A 1 323 ? 23.039 27.219 18.290 1.00 14.76 535 GLY A C 1
ATOM 2384 O O . GLY A 1 323 ? 21.829 26.947 18.342 1.00 12.70 535 GLY A O 1
ATOM 2385 N N . GLY A 1 324 ? 23.908 26.413 17.706 1.00 10.99 536 GLY A N 1
ATOM 2386 C CA . GLY A 1 324 ? 23.467 25.238 16.976 1.00 12.48 536 GLY A CA 1
ATOM 2387 C C . GLY A 1 324 ? 24.690 24.502 16.481 1.00 13.85 536 GLY A C 1
ATOM 2388 O O . GLY A 1 324 ? 25.798 25.036 16.483 1.00 13.23 536 GLY A O 1
ATOM 2389 N N . LEU A 1 325 ? 24.476 23.257 16.060 1.00 14.11 537 LEU A N 1
ATOM 2390 C CA . LEU A 1 325 ? 25.580 22.446 15.542 1.00 9.55 537 LEU A CA 1
ATOM 2391 C C . LEU A 1 325 ? 24.984 21.252 14.816 1.00 12.45 537 LEU A C 1
ATOM 2392 O O . LEU A 1 325 ? 23.810 20.909 15.016 1.00 12.21 537 LEU A O 1
ATOM 2397 N N . CYS A 1 326 ? 25.790 20.635 13.949 1.00 12.18 538 CYS A N 1
ATOM 2398 C CA . CYS A 1 326 ? 25.326 19.471 13.196 1.00 10.35 538 CYS A CA 1
ATOM 2399 C C . CYS A 1 326 ? 26.523 18.631 12.789 1.00 11.50 538 CYS A C 1
ATOM 2400 O O . CYS A 1 326 ? 27.516 19.168 12.283 1.00 13.98 538 CYS A O 1
ATOM 2403 N N . ILE A 1 327 ? 26.411 17.318 13.007 1.00 14.50 539 ILE A N 1
ATOM 2404 C CA . ILE A 1 327 ? 27.425 16.366 12.570 1.00 15.35 539 ILE A CA 1
ATOM 2405 C C . ILE A 1 327 ? 27.402 16.234 11.047 1.00 17.62 539 ILE A C 1
ATOM 2406 O O . ILE A 1 327 ? 26.342 16.300 10.410 1.00 18.35 539 ILE A O 1
ATOM 2411 N N . GLY A 1 328 ? 28.586 16.079 10.446 1.00 11.60 540 GLY A N 1
ATOM 2412 C CA . GLY A 1 328 ? 28.692 15.866 9.016 1.00 17.35 540 GLY A CA 1
ATOM 2413 C C . GLY A 1 328 ? 28.548 14.405 8.631 1.00 33.82 540 GLY A C 1
ATOM 2414 O O . GLY A 1 328 ? 28.329 13.527 9.464 1.00 29.41 540 GLY A O 1
ATOM 2415 N N . GLU A 1 329 ? 28.666 14.149 7.323 1.00 43.67 541 GLU A N 1
ATOM 2416 C CA . GLU A 1 329 ? 28.474 12.797 6.804 1.00 43.14 541 GLU A CA 1
ATOM 2417 C C . GLU A 1 329 ? 29.535 11.854 7.362 1.00 35.81 541 GLU A C 1
ATOM 2418 O O . GLU A 1 329 ? 30.727 12.183 7.413 1.00 31.25 541 GLU A O 1
ATOM 2424 N N . ASN A 1 330 ? 29.083 10.669 7.780 1.00 34.45 542 ASN A N 1
ATOM 2425 C CA . ASN A 1 330 ? 29.937 9.632 8.351 1.00 32.99 542 ASN A CA 1
ATOM 2426 C C . ASN A 1 330 ? 30.647 10.108 9.605 1.00 25.95 542 ASN A C 1
ATOM 2427 O O . ASN A 1 330 ? 31.626 9.497 10.022 1.00 24.53 542 ASN A O 1
ATOM 2432 N N . GLY A 1 331 ? 30.167 11.186 10.216 1.00 18.45 543 GLY A N 1
ATOM 2433 C CA . GLY A 1 331 ? 30.664 11.582 11.521 1.00 18.74 543 GLY A CA 1
ATOM 2434 C C . GLY A 1 331 ? 32.111 12.023 11.531 1.00 21.29 543 GLY A C 1
ATOM 2435 O O . GLY A 1 331 ? 32.767 11.932 12.564 1.00 24.39 543 GLY A O 1
ATOM 2436 N N . GLU A 1 332 ? 32.629 12.507 10.408 1.00 17.43 544 GLU A N 1
ATOM 2437 C CA . GLU A 1 332 ? 34.037 12.900 10.363 1.00 23.53 544 GLU A CA 1
ATOM 2438 C C . GLU A 1 332 ? 34.269 14.331 10.838 1.00 19.28 544 GLU A C 1
ATOM 2439 O O . GLU A 1 332 ? 35.341 14.632 11.381 1.00 18.37 544 GLU A O 1
ATOM 2445 N N . LEU A 1 333 ? 33.307 15.218 10.606 1.00 17.59 545 LEU A N 1
ATOM 2446 C CA . LEU A 1 333 ? 33.404 16.623 10.965 1.00 14.94 545 LEU A CA 1
ATOM 2447 C C . LEU A 1 333 ? 32.162 17.004 11.744 1.00 14.50 545 LEU A C 1
ATOM 2448 O O . LEU A 1 333 ? 31.067 16.469 11.518 1.00 17.47 545 LEU A O 1
ATOM 2453 N N . LEU A 1 334 ? 32.327 17.946 12.654 1.00 12.85 546 LEU A N 1
ATOM 2454 C CA . LEU A 1 334 ? 31.203 18.468 13.421 1.00 11.46 546 LEU A CA 1
ATOM 2455 C C . LEU A 1 334 ? 31.176 19.969 13.191 1.00 13.19 546 LEU A C 1
ATOM 2456 O O . LEU A 1 334 ? 32.149 20.656 13.517 1.00 15.17 546 LEU A O 1
ATOM 2461 N N . TYR A 1 335 ? 30.081 20.474 12.610 1.00 10.82 547 TYR A N 1
ATOM 2462 C CA . TYR A 1 335 ? 29.965 21.897 12.298 1.00 12.14 547 TYR A CA 1
ATOM 2463 C C . TYR A 1 335 ? 29.234 22.627 13.415 1.00 14.22 547 TYR A C 1
ATOM 2464 O O . TYR A 1 335 ? 28.171 22.175 13.846 1.00 12.26 547 TYR A O 1
ATOM 2473 N N . VAL A 1 336 ? 29.779 23.762 13.858 1.00 11.27 548 VAL A N 1
ATOM 2474 C CA . VAL A 1 336 ? 29.202 24.524 14.973 1.00 10.11 548 VAL A CA 1
ATOM 2475 C C . VAL A 1 336 ? 28.864 25.928 14.486 1.00 10.20 548 VAL A C 1
ATOM 2476 O O . VAL A 1 336 ? 29.725 26.616 13.922 1.00 12.06 548 VAL A O 1
ATOM 2480 N N . ALA A 1 337 ? 27.604 26.345 14.678 1.00 9.75 549 ALA A N 1
ATOM 2481 C CA . ALA A 1 337 ? 27.233 27.738 14.443 1.00 10.98 549 ALA A CA 1
ATOM 2482 C C . ALA A 1 337 ? 27.735 28.506 15.658 1.00 12.05 549 ALA A C 1
ATOM 2483 O O . ALA A 1 337 ? 27.067 28.561 16.693 1.00 13.98 549 ALA A O 1
ATOM 2485 N N . ASP A 1 338 ? 28.955 29.055 15.554 1.00 9.87 550 ASP A N 1
ATOM 2486 C CA . ASP A 1 338 ? 29.591 29.752 16.679 1.00 12.26 550 ASP A CA 1
ATOM 2487 C C . ASP A 1 338 ? 29.086 31.192 16.692 1.00 13.96 550 ASP A C 1
ATOM 2488 O O . ASP A 1 338 ? 29.766 32.146 16.307 1.00 12.91 550 ASP A O 1
ATOM 2493 N N . THR A 1 339 ? 27.835 31.305 17.143 1.00 12.06 551 THR A N 1
ATOM 2494 C CA . THR A 1 339 ? 26.991 32.466 16.900 1.00 11.65 551 THR A CA 1
ATOM 2495 C C . THR A 1 339 ? 27.679 33.794 17.188 1.00 15.11 551 THR A C 1
ATOM 2496 O O . THR A 1 339 ? 27.740 34.669 16.320 1.00 13.25 551 THR A O 1
ATOM 2500 N N . ASN A 1 340 ? 28.174 33.997 18.416 1.00 11.27 552 ASN A N 1
ATOM 2501 C CA . ASN A 1 340 ? 28.650 35.336 18.735 1.00 13.62 552 ASN A CA 1
ATOM 2502 C C . ASN A 1 340 ? 30.056 35.621 18.210 1.00 13.81 552 ASN A C 1
ATOM 2503 O O . ASN A 1 340 ? 30.554 36.744 18.396 1.00 16.60 552 ASN A O 1
ATOM 2508 N N . ASN A 1 341 ? 30.719 34.638 17.597 1.00 12.83 553 ASN A N 1
ATOM 2509 C CA . ASN A 1 341 ? 31.931 34.864 16.827 1.00 11.87 553 ASN A CA 1
ATOM 2510 C C . ASN A 1 341 ? 31.643 35.010 15.338 1.00 16.25 553 ASN A C 1
ATOM 2511 O O . ASN A 1 341 ? 32.573 35.215 14.559 1.00 14.26 553 ASN A O 1
ATOM 2516 N N . HIS A 1 342 ? 30.379 34.908 14.928 1.00 13.04 554 HIS A N 1
ATOM 2517 C CA . HIS A 1 342 ? 29.985 35.144 13.527 1.00 14.51 554 HIS A CA 1
ATOM 2518 C C . HIS A 1 342 ? 30.676 34.188 12.563 1.00 13.32 554 HIS A C 1
ATOM 2519 O O . HIS A 1 342 ? 30.988 34.553 11.423 1.00 15.91 554 HIS A O 1
ATOM 2526 N N . GLN A 1 343 ? 30.860 32.940 12.993 1.00 13.44 555 GLN A N 1
ATOM 2527 C CA . GLN A 1 343 ? 31.620 31.961 12.228 1.00 12.81 555 GLN A CA 1
ATOM 2528 C C . GLN A 1 343 ? 30.979 30.588 12.339 1.00 12.30 555 GLN A C 1
ATOM 2529 O O . GLN A 1 343 ? 30.353 30.261 13.344 1.00 13.98 555 GLN A O 1
ATOM 2535 N N . ILE A 1 344 ? 31.152 29.780 11.298 1.00 11.97 556 ILE A N 1
ATOM 2536 C CA . ILE A 1 344 ? 30.971 28.339 11.411 1.00 11.35 556 ILE A CA 1
ATOM 2537 C C . ILE A 1 344 ? 32.324 27.746 11.780 1.00 12.77 556 ILE A C 1
ATOM 2538 O O . ILE A 1 344 ? 33.310 27.933 11.053 1.00 15.74 556 ILE A O 1
ATOM 2543 N N . LYS A 1 345 ? 32.393 27.073 12.926 1.00 12.10 557 LYS A N 1
ATOM 2544 C CA . LYS A 1 345 ? 33.604 26.369 13.323 1.00 13.02 557 LYS A CA 1
ATOM 2545 C C . LYS A 1 345 ? 33.504 24.917 12.878 1.00 17.49 557 LYS A C 1
ATOM 2546 O O . LYS A 1 345 ? 32.439 24.300 12.960 1.00 15.39 557 LYS A O 1
ATOM 2552 N N . VAL A 1 346 ? 34.618 24.383 12.396 1.00 11.60 558 VAL A N 1
ATOM 2553 C CA . VAL A 1 346 ? 34.688 23.033 11.845 1.00 11.84 558 VAL A CA 1
ATOM 2554 C C . VAL A 1 346 ? 35.561 22.223 12.787 1.00 16.75 558 VAL A C 1
ATOM 2555 O O . VAL A 1 346 ? 36.760 22.501 12.934 1.00 15.95 558 VAL A O 1
ATOM 2559 N N . MET A 1 347 ? 34.954 21.249 13.458 1.00 12.86 559 MET A N 1
ATOM 2560 C CA . MET A 1 347 ? 35.656 20.382 14.390 1.00 11.76 559 MET A CA 1
ATOM 2561 C C . MET A 1 347 ? 35.973 19.064 13.697 1.00 15.62 559 MET A C 1
ATOM 2562 O O . MET A 1 347 ? 35.054 18.334 13.294 1.00 13.85 559 MET A O 1
ATOM 2567 N N . ASP A 1 348 ? 37.264 18.777 13.517 1.00 12.90 560 ASP A N 1
ATOM 2568 C CA . ASP A 1 348 ? 37.675 17.541 12.855 1.00 13.62 560 ASP A CA 1
ATOM 2569 C C . ASP A 1 348 ? 37.742 16.475 13.926 1.00 17.91 560 ASP A C 1
ATOM 2570 O O . ASP A 1 348 ? 38.594 16.555 14.813 1.00 16.09 560 ASP A O 1
ATOM 2575 N N . LEU A 1 349 ? 36.843 15.486 13.856 1.00 14.28 561 LEU A N 1
ATOM 2576 C CA . LEU A 1 349 ? 36.744 14.500 14.923 1.00 17.54 561 LEU A CA 1
ATOM 2577 C C . LEU A 1 349 ? 37.837 13.452 14.845 1.00 21.15 561 LEU A C 1
ATOM 2578 O O . LEU A 1 349 ? 37.963 12.648 15.779 1.00 23.26 561 LEU A O 1
ATOM 2583 N N . GLU A 1 350 ? 38.654 13.459 13.786 1.00 17.33 562 GLU A N 1
ATOM 2584 C CA . GLU A 1 350 ? 39.818 12.586 13.706 1.00 17.87 562 GLU A CA 1
ATOM 2585 C C . GLU A 1 350 ? 41.070 13.266 14.257 1.00 19.05 562 GLU A C 1
ATOM 2586 O O . GLU A 1 350 ? 41.803 12.668 15.050 1.00 21.21 562 GLU A O 1
ATOM 2592 N N . THR A 1 351 ? 41.337 14.501 13.834 1.00 17.49 563 THR A N 1
ATOM 2593 C CA . THR A 1 351 ? 42.546 15.184 14.285 1.00 17.94 563 THR A CA 1
ATOM 2594 C C . THR A 1 351 ? 42.346 15.958 15.585 1.00 16.24 563 THR A C 1
ATOM 2595 O O . THR A 1 351 ? 43.339 16.416 16.171 1.00 19.45 563 THR A O 1
ATOM 2599 N N . LYS A 1 352 ? 41.112 16.090 16.052 1.00 14.64 564 LYS A N 1
ATOM 2600 C CA . LYS A 1 352 ? 40.784 16.901 17.235 1.00 16.03 564 LYS A CA 1
ATOM 2601 C C . LYS A 1 352 ? 41.297 18.338 17.085 1.00 18.24 564 LYS A C 1
ATOM 2602 O O . LYS A 1 352 ? 41.862 18.918 18.017 1.00 17.23 564 LYS A O 1
ATOM 2608 N N . MET A 1 353 ? 41.107 18.905 15.893 1.00 14.81 565 MET A N 1
ATOM 2609 C CA . MET A 1 353 ? 41.434 20.293 15.587 1.00 14.85 565 MET A CA 1
ATOM 2610 C C . MET A 1 353 ? 40.171 21.078 15.231 1.00 17.25 565 MET A C 1
ATOM 2611 O O . MET A 1 353 ? 39.219 20.530 14.671 1.00 13.47 565 MET A O 1
ATOM 2616 N N . VAL A 1 354 ? 40.171 22.379 15.527 1.00 12.15 566 VAL A N 1
ATOM 2617 C CA . VAL A 1 354 ? 39.051 23.257 15.212 1.00 11.17 566 VAL A CA 1
ATOM 2618 C C . VAL A 1 354 ? 39.567 24.307 14.250 1.00 18.03 566 VAL A C 1
ATOM 2619 O O . VAL A 1 354 ? 40.624 24.902 14.489 1.00 19.82 566 VAL A O 1
ATOM 2623 N N . SER A 1 355 ? 38.831 24.540 13.176 1.00 12.31 567 SER A N 1
ATOM 2624 C CA . SER A 1 355 ? 39.166 25.601 12.228 1.00 16.66 567 SER A CA 1
ATOM 2625 C C . SER A 1 355 ? 37.911 26.410 11.935 1.00 17.55 567 SER A C 1
ATOM 2626 O O . SER A 1 355 ? 36.823 26.112 12.440 1.00 16.98 567 SER A O 1
ATOM 2629 N N . VAL A 1 356 ? 38.049 27.452 11.110 1.00 15.23 568 VAL A N 1
ATOM 2630 C CA . VAL A 1 356 ? 36.916 28.296 10.746 1.00 13.40 568 VAL A CA 1
ATOM 2631 C C . VAL A 1 356 ? 36.569 28.001 9.301 1.00 16.92 568 VAL A C 1
ATOM 2632 O O . VAL A 1 356 ? 37.448 28.014 8.434 1.00 15.45 568 VAL A O 1
ATOM 2636 N N . LEU A 1 357 ? 35.308 27.730 9.037 1.00 13.92 569 LEU A N 1
ATOM 2637 C CA . LEU A 1 357 ? 34.900 27.497 7.654 1.00 12.07 569 LEU A CA 1
ATOM 2638 C C . LEU A 1 357 ? 35.041 28.788 6.861 1.00 12.57 569 LEU A C 1
ATOM 2639 O O . LEU A 1 357 ? 34.455 29.809 7.245 1.00 16.49 569 LEU A O 1
ATOM 2644 N N . PRO A 1 358 ? 35.783 28.802 5.754 1.00 14.36 570 PRO A N 1
ATOM 2645 C CA . PRO A 1 358 ? 35.769 29.994 4.910 1.00 22.05 570 PRO A CA 1
ATOM 2646 C C . PRO A 1 358 ? 34.431 30.089 4.188 1.00 21.67 570 PRO A C 1
ATOM 2647 O O . PRO A 1 358 ? 33.755 29.088 3.942 1.00 24.30 570 PRO A O 1
ATOM 2651 N N . ILE A 1 359 ? 33.993 31.317 3.951 1.00 17.60 571 ILE A N 1
ATOM 2652 C CA . ILE A 1 359 ? 32.735 31.583 3.252 1.00 21.42 571 ILE A CA 1
ATOM 2653 C C . ILE A 1 359 ? 33.115 32.423 2.054 1.00 24.54 571 ILE A C 1
ATOM 2654 O O . ILE A 1 359 ? 33.595 33.550 2.220 1.00 26.11 571 ILE A O 1
ATOM 2659 N N . PHE A 1 360 ? 32.958 31.884 0.853 1.00 15.90 572 PHE A N 1
ATOM 2660 C CA . PHE A 1 360 ? 33.356 32.681 -0.302 1.00 17.34 572 PHE A CA 1
ATOM 2661 C C . PHE A 1 360 ? 32.446 32.460 -1.501 1.00 22.52 572 PHE A C 1
ATOM 2662 O O . PHE A 1 360 ? 32.685 33.093 -2.543 1.00 26.78 572 PHE A O 1
#

GO terms:
  GO:0005515 protein binding (F, IPI)
  GO:0005829 cytosol (C, IDA)
  GO:0005576 extracellular region (C, TAS)
  GO:0031093 platelet alpha granule lumen (C, TAS)

Solvent-accessible surface area: 13606 Å² total; per-residue (Å²): 135,181,39,61,4,63,93,0,2,8,7,20,13,3,97,127,49,45,11,0,0,0,0,0,13,24,59,26,43,0,0,0,0,106,123,85,0,82,57,67,49,60,0,23,24,120,102,76,24,110,107,53,19,100,25,108,67,2,27,0,33,28,0,20,0,6,5,17,78,124,66,34,0,15,0,0,0,2,89,12,17,0,0,0,57,0,33,8,163,49,85,115,3,44,14,35,0,0,64,18,116,109,8,117,52,99,114,23,42,37,111,12,93,138,3,34,2,1,22,0,59,14,1,28,24,3,85,67,176,9,2,3,0,3,0,0,0,4,28,14,26,0,0,1,0,2,1,25,59,42,6,116,2,20,157,88,126,113,50,71,122,17,5,0,28,28,6,0,0,33,12,80,76,16,7,81,52,48,68,144,14,75,130,0,0,0,0,56,0,1,0,4,12,49,0,69,62,115,108,39,7,8,0,1,0,0,0,1,60,0,4,0,0,0,24,0,24,36,130,56,0,12,2,129,55,8,0,0,0,72,208,75,40,117,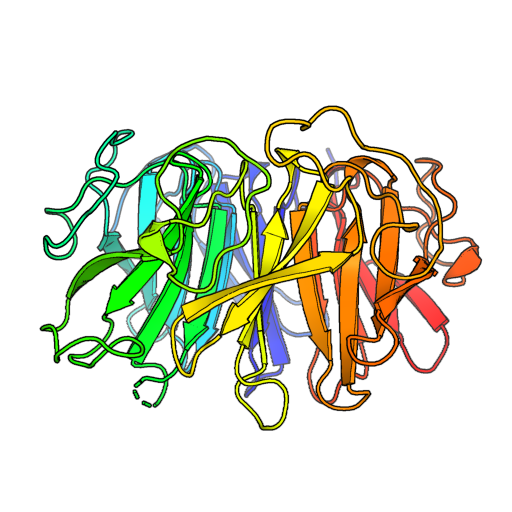46,45,166,7,100,23,59,74,70,16,74,4,60,97,0,26,0,50,20,0,23,2,5,5,14,1,139,96,69,56,40,0,4,0,0,0,0,92,14,29,35,0,0,20,0,40,21,152,77,98,54,0,48,50,33,1,6,53,24,89,62,95,57,51,82,82,18,40,6,98,111,2,4,0,30,60,0,4,0,11,23,23,6,77,76,4,71,50,0,8,0,0,0,18,45,23,44,34,1,2,18,0,42,4,120,86,103,80,5,54,38,11,78,33,130

Radius of gyration: 18.3 Å; Cα contacts (8 Å, |Δi|>4): 1226; chains: 1; bounding box: 49×42×49 Å

Secondary structure (DSSP, 8-state):
--SS-SS--EEEE-TTT--EEEEEGGGTEEEEE-TTS-EEEEEE-SS-----EEGGG---SS---EEEETTEEEEEEGGGTEEEEEETTTTEEEEEE--SS----SSEEEEGGGS----EEEEEEE-----EEEEEEGGGTEEEEEESSSB--TTS--B-TTEEEEEE--SSBS-B-BSSGGG-BBSSEEEEEEE-STTT-EEEEEETTTTEEEEEETTT--EEEEEES-S-TT-------B-EEGGG-B-SS--EEEEETTTTEEEEEEGGGTEEEEE-TTT-EEEEEE--S-----SSEETTT---SS--EEEE-GGGSEEEEEEGGGTEEEEEETTTTEEEE----

B-factor: mean 21.87, std 10.23, range [8.52, 82.88]

Foldseek 3Di:
DPFPAALWQEKEAEQPQRWMWTRSQQQQWIFTAHNLFETDDIAAGRAADCDKFARVPGGAHRWAAWEDYPQKIWIQSFQQQWIWIQRRVVNIIGTQAAQRHADPDQWFFDFGNVTHAHRFAYWYFDPCSRQWIWTCRQGLQFIKIAGCAWHAFAPGDTDGHRGITTDAACSDQWQAFFQARNPGHAHRWHEWEDDCDPPQQWIWICRFQQQFIWTAHSNHRGIGGQAAHAPGGHDSVGADQAWFAHHRGHAHRWRYWEAQVLVCKIWTCSFQQQFIWIANSVRSTIGTLAACSDAPADAKDARDPHGAHRFNYKYATHNRQWIWTNSRNVSFIWIQGPVVRMIHTRHHD

InterPro domains:
  IPR001258 NHL repeat [PF01436] (278-303)
  IPR001258 NHL repeat [PF01436] (474-501)
  IPR001258 NHL repeat [PF01436] (531-558)
  IPR001258 NHL repeat [PS51125] (465-505)
  IPR011042 Six-bladed beta-propeller, TolB-like [G3DSA:2.120.10.30] (224-308)
  IPR011042 Six-bladed beta-propeller, TolB-like [G3DSA:2.120.10.30] (350-501)
  IPR011042 Six-bladed beta-propeller, TolB-like [G3DSA:2.120.10.30] (502-562)
  IPR012336 Thioredoxin-like fold [PF13905] (78-173)
  IPR013766 Thioredoxin domain [PS51352] (43-200)
  IPR036249 Thioredoxin-like superfamily [SSF52833] (73-187)
  IPR045302 NHL2, NHL repeat domain [cd14951] (261-624)

Organism: Homo sapiens (NCBI:txid9606)

Sequence (349 aa):
HMSPLLFPGKVTVDQQVTDRLVIADTGHHRILVVWKNGQIQYSIGGPNPGRKDGIFSESTFNSPQGVAIMNNIIYVADTEENHLIRKIDLEAEKVSTVAGIGIQGTDKEGGAKGEQQPISSPWDVVFGTSRGDILWIAMAGTHQIWALLLDSGKLPKKNELTKGTCLRFAGSGNEENRNNAYPHKAGFAQPSGLSLASEDPWSCLFVADSESSTVRTVSLKDGAVKHLVGGERDPMNLFAFGDVDGVGINAKLQHPLGVTWDKKRNLLYVADSYNHKIKVVDPKTKNCTTLAGTGDTNNVTSSSFTESTFNEPGGLCIGENGELLYVADTNNHQIKVMDLETKMVSVLPIF